Protein AF-A0A6P0Y5I3-F1 (afdb_monomer)

Secondary structure (DSSP, 8-state):
--HHHHHHHHHHHHHTTSS-TT-SPPPP--EE-S-GGGS-HHHHHTSEEEE-SSS-S-B-TTT-PBP-HHHHHHHHHHHHH---EEEE-HHHH--S-HHHHHHHHTTSSEEEE---S--TT-GGGSBTTB-HHHHHHHHHHHHHHT--EEE-THHHHHHHHHHHHHHHHHHHHHHHT--HHHHHHHHHHHHHHTT--EEETTEEEESSTTSTTSSEEEEEEEEEEEEEP--------TTS-HHHHHHHHHHHTTS--HHHHHHHH-TT-EEEEEEEEEE-HHHHHHHHHHHHHHHHHHHHHHHHHHHHHHHTT---

Structure (mmCIF, N/CA/C/O backbone):
data_AF-A0A6P0Y5I3-F1
#
_entry.id   AF-A0A6P0Y5I3-F1
#
loop_
_atom_site.group_PDB
_atom_site.id
_atom_site.type_symbol
_atom_site.label_atom_id
_atom_site.label_alt_id
_atom_site.label_comp_id
_atom_site.label_asym_id
_atom_site.label_entity_id
_atom_site.label_seq_id
_atom_site.pdbx_PDB_ins_code
_atom_site.Cartn_x
_atom_site.Cartn_y
_atom_site.Cartn_z
_atom_site.occupancy
_atom_site.B_iso_or_equiv
_atom_site.auth_seq_id
_atom_site.auth_comp_id
_atom_site.auth_asym_id
_atom_site.auth_atom_id
_atom_site.pdbx_PDB_model_num
ATOM 1 N N . MET A 1 1 ? 13.392 4.530 6.361 1.00 50.00 1 MET A N 1
ATOM 2 C CA . MET A 1 1 ? 13.747 4.421 4.932 1.00 50.00 1 MET A CA 1
ATOM 3 C C . MET A 1 1 ? 14.687 3.235 4.742 1.00 50.00 1 MET A C 1
ATOM 5 O O . MET A 1 1 ? 15.506 3.014 5.629 1.00 50.00 1 MET A O 1
ATOM 9 N N . SER A 1 2 ? 14.555 2.429 3.678 1.00 56.03 2 SER A N 1
ATOM 10 C CA . SER A 1 2 ? 15.538 1.358 3.423 1.00 56.03 2 SER A CA 1
ATOM 11 C C . SER A 1 2 ? 16.907 1.989 3.111 1.00 56.03 2 SER A C 1
ATOM 13 O O . SER A 1 2 ? 16.948 3.077 2.532 1.00 56.03 2 SER A O 1
ATOM 15 N N . LYS A 1 3 ? 18.025 1.339 3.479 1.00 63.50 3 LYS A N 1
ATOM 16 C CA . LYS A 1 3 ? 19.371 1.839 3.125 1.00 63.50 3 LYS A CA 1
ATOM 17 C C . LYS A 1 3 ? 19.498 2.069 1.613 1.00 63.50 3 LYS A C 1
ATOM 19 O O . LYS A 1 3 ? 20.067 3.068 1.204 1.00 63.50 3 LYS A O 1
ATOM 24 N N . SER A 1 4 ? 18.902 1.197 0.803 1.00 58.31 4 SER A N 1
ATOM 25 C CA . SER A 1 4 ? 18.912 1.275 -0.661 1.00 58.31 4 SER A CA 1
ATOM 26 C C . SER A 1 4 ? 18.180 2.513 -1.194 1.00 58.31 4 SER A C 1
ATOM 28 O O . SER A 1 4 ? 18.672 3.174 -2.101 1.00 58.31 4 SER A O 1
ATOM 30 N N . SER A 1 5 ? 17.031 2.872 -0.608 1.00 61.38 5 SER A N 1
ATOM 31 C CA . SER A 1 5 ? 16.273 4.069 -1.006 1.00 61.38 5 SER A CA 1
ATOM 32 C C . SER A 1 5 ? 17.023 5.362 -0.683 1.00 61.38 5 SER A C 1
ATOM 34 O O . SER A 1 5 ? 16.957 6.306 -1.461 1.00 61.38 5 SER A O 1
ATOM 36 N N . GLN A 1 6 ? 17.745 5.404 0.442 1.00 66.50 6 GLN A N 1
ATOM 37 C CA . GLN A 1 6 ? 18.591 6.551 0.774 1.00 66.50 6 GLN A CA 1
ATOM 38 C C . GLN A 1 6 ? 19.772 6.659 -0.198 1.00 66.50 6 GLN A C 1
ATOM 40 O O . GLN A 1 6 ? 20.023 7.736 -0.720 1.00 66.50 6 GLN A O 1
ATOM 45 N N . VAL A 1 7 ? 20.433 5.538 -0.515 1.00 68.00 7 VAL A N 1
ATOM 46 C CA . VAL A 1 7 ? 21.541 5.512 -1.486 1.00 68.00 7 VAL A CA 1
ATOM 47 C C . VAL A 1 7 ? 21.094 5.989 -2.871 1.00 68.00 7 VAL A C 1
ATOM 49 O O . VAL A 1 7 ? 21.830 6.740 -3.498 1.00 68.00 7 VAL A O 1
ATOM 52 N N . LEU A 1 8 ? 19.891 5.621 -3.333 1.00 66.12 8 LEU A N 1
ATOM 53 C CA . LEU A 1 8 ? 19.329 6.142 -4.592 1.00 66.12 8 LEU A CA 1
ATOM 54 C C . LEU A 1 8 ? 19.258 7.665 -4.605 1.00 66.12 8 LEU A C 1
ATOM 56 O O . LEU A 1 8 ? 19.623 8.295 -5.593 1.00 66.12 8 LEU A O 1
ATOM 60 N N . ILE A 1 9 ? 18.774 8.244 -3.510 1.00 66.62 9 ILE A N 1
ATOM 61 C CA . ILE A 1 9 ? 18.609 9.690 -3.389 1.00 66.62 9 ILE A CA 1
ATOM 62 C C . ILE A 1 9 ? 19.964 10.360 -3.282 1.00 66.62 9 ILE A C 1
ATOM 64 O O . ILE A 1 9 ? 20.205 11.319 -4.000 1.00 66.62 9 ILE A O 1
ATOM 68 N N . ASP A 1 10 ? 20.858 9.851 -2.441 1.00 69.75 10 ASP A N 1
ATOM 69 C CA . ASP A 1 10 ? 22.188 10.427 -2.263 1.00 69.75 10 ASP A CA 1
ATOM 70 C C . ASP A 1 10 ? 22.974 10.402 -3.583 1.00 69.75 10 ASP A C 1
ATOM 72 O O . ASP A 1 10 ? 23.579 11.406 -3.959 1.00 69.75 10 ASP A O 1
ATOM 76 N N . ALA A 1 11 ? 22.909 9.290 -4.322 1.00 68.25 11 ALA A N 1
ATOM 77 C CA . ALA A 1 11 ? 23.542 9.152 -5.630 1.00 68.25 11 ALA A CA 1
ATOM 78 C C . ALA A 1 11 ? 22.916 10.094 -6.669 1.00 68.25 11 ALA A C 1
ATOM 80 O O . ALA A 1 11 ? 23.640 10.820 -7.348 1.00 68.25 11 ALA A O 1
ATOM 81 N N . PHE A 1 12 ? 21.580 10.166 -6.737 1.00 68.00 12 PHE A N 1
ATOM 82 C CA . PHE A 1 12 ? 20.896 11.144 -7.583 1.00 68.00 12 PHE A CA 1
ATOM 83 C C . PHE A 1 12 ? 21.315 12.578 -7.232 1.00 68.00 12 PHE A C 1
ATOM 85 O O . PHE A 1 12 ? 21.674 13.349 -8.114 1.00 68.00 12 PHE A O 1
ATOM 92 N N . LEU A 1 13 ? 21.315 12.949 -5.950 1.00 66.75 13 LEU A N 1
ATOM 93 C CA . LEU A 1 13 ? 21.655 14.297 -5.498 1.00 66.75 13 LEU A CA 1
ATOM 94 C C . LEU A 1 13 ? 23.117 14.663 -5.777 1.00 66.75 13 LEU A C 1
ATOM 96 O O . LEU A 1 13 ? 23.379 15.841 -6.030 1.00 66.75 13 LEU A O 1
ATOM 100 N N . ALA A 1 14 ? 24.038 13.696 -5.729 1.00 70.25 14 ALA A N 1
ATOM 101 C CA . ALA A 1 14 ? 25.451 13.890 -6.048 1.00 70.25 14 ALA A CA 1
ATOM 102 C C . ALA A 1 14 ? 25.675 14.134 -7.548 1.00 70.25 14 ALA A C 1
ATOM 104 O O . ALA A 1 14 ? 26.437 15.026 -7.921 1.00 70.25 14 ALA A O 1
ATOM 105 N N . GLU A 1 15 ? 24.973 13.385 -8.398 1.00 67.88 15 GLU A N 1
ATOM 106 C CA . GLU A 1 15 ? 25.166 13.407 -9.851 1.00 67.88 15 GLU A CA 1
ATOM 107 C C . GLU A 1 15 ? 24.201 14.358 -10.579 1.00 67.88 15 GLU A C 1
ATOM 109 O O . GLU A 1 15 ? 24.375 14.614 -11.763 1.00 67.88 15 GLU A O 1
ATOM 114 N N . ARG A 1 16 ? 23.202 14.953 -9.907 1.00 63.69 16 ARG A N 1
ATOM 115 C CA . ARG A 1 16 ? 22.104 15.702 -10.564 1.00 63.69 16 ARG A CA 1
ATOM 116 C C . ARG A 1 16 ? 22.517 16.855 -11.483 1.00 63.69 16 ARG A C 1
ATOM 118 O O . ARG A 1 16 ? 21.742 17.240 -12.351 1.00 63.69 16 ARG A O 1
ATOM 125 N N . ASN A 1 17 ? 23.691 17.445 -11.260 1.00 66.56 17 ASN A N 1
ATOM 126 C CA . ASN A 1 17 ? 24.200 18.560 -12.064 1.00 66.56 17 ASN A CA 1
ATOM 127 C C . ASN A 1 17 ? 25.114 18.096 -13.206 1.00 66.56 17 ASN A C 1
ATOM 129 O O . ASN A 1 17 ? 25.641 18.935 -13.941 1.00 66.56 17 ASN A O 1
ATOM 133 N N . THR A 1 18 ? 25.356 16.791 -13.343 1.00 68.69 18 THR A N 1
ATOM 134 C CA . THR A 1 18 ? 26.150 16.276 -14.451 1.00 68.69 18 THR A CA 1
ATOM 135 C C . THR A 1 18 ? 25.328 16.270 -15.741 1.00 68.69 18 THR A C 1
AT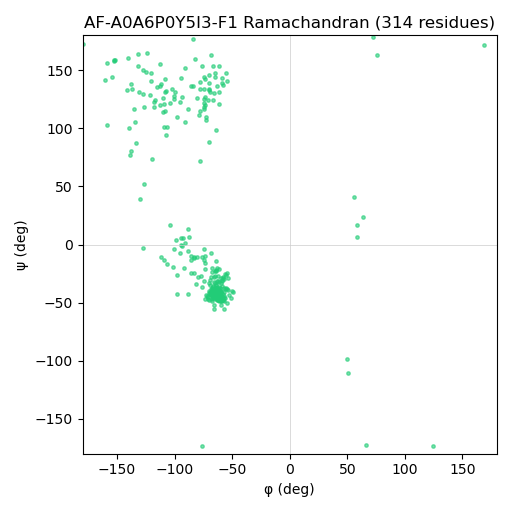OM 137 O O . THR A 1 18 ? 24.099 16.196 -15.707 1.00 68.69 18 THR A O 1
ATOM 140 N N . PRO A 1 19 ? 25.979 16.362 -16.916 1.00 68.31 19 PRO A N 1
ATOM 141 C CA . PRO A 1 19 ? 25.285 16.293 -18.203 1.00 68.31 19 PRO A CA 1
ATOM 142 C C . PRO A 1 19 ? 24.556 14.962 -18.433 1.00 68.31 19 PRO A C 1
ATOM 144 O O . PRO A 1 19 ? 23.650 14.902 -19.261 1.00 68.31 19 PRO A O 1
ATOM 147 N N . ASN A 1 20 ? 24.966 13.909 -17.720 1.00 68.31 20 ASN A N 1
ATOM 148 C CA . ASN A 1 20 ? 24.352 12.592 -17.744 1.00 68.31 20 ASN A CA 1
ATOM 149 C C . ASN A 1 20 ? 24.269 12.024 -16.310 1.00 68.31 20 ASN A C 1
ATOM 151 O O . ASN A 1 20 ? 25.110 11.209 -15.930 1.00 68.31 20 ASN A O 1
ATOM 155 N N . PRO A 1 21 ? 23.264 12.430 -15.511 1.00 63.00 21 PRO A N 1
ATOM 156 C CA . PRO A 1 21 ? 23.127 12.018 -14.108 1.00 63.00 21 PRO A CA 1
ATOM 157 C C . PRO A 1 21 ? 22.797 10.529 -13.938 1.00 63.00 21 PRO A C 1
ATOM 159 O O . PRO A 1 21 ? 22.772 10.023 -12.821 1.00 63.00 21 PRO A O 1
ATOM 162 N N . LEU A 1 22 ? 22.522 9.833 -15.043 1.00 70.06 22 LEU A N 1
ATOM 163 C CA . LEU A 1 22 ? 22.262 8.399 -15.088 1.00 70.06 22 LEU A CA 1
ATOM 164 C C . LEU A 1 22 ? 23.508 7.612 -15.547 1.00 70.06 22 LEU A C 1
ATOM 166 O O . LEU A 1 22 ? 23.519 6.393 -15.506 1.00 70.06 22 LEU A O 1
ATOM 170 N N . GLY A 1 23 ? 24.602 8.283 -15.913 1.00 68.50 23 GLY A N 1
ATOM 171 C CA . GLY A 1 23 ? 25.848 7.623 -16.295 1.00 68.50 23 GLY A CA 1
ATOM 172 C C . GLY A 1 23 ? 25.810 6.928 -17.663 1.00 68.50 23 GLY A C 1
ATOM 173 O O . GLY A 1 23 ? 24.816 6.941 -18.387 1.00 68.50 23 GLY A O 1
ATOM 174 N N . ASP A 1 24 ? 26.951 6.350 -18.046 1.00 73.50 24 ASP A N 1
ATOM 175 C CA . ASP A 1 24 ? 27.202 5.838 -19.405 1.00 73.50 24 ASP A CA 1
ATOM 176 C C . ASP A 1 24 ? 27.121 4.298 -19.499 1.00 73.50 24 ASP A C 1
ATOM 178 O O . ASP A 1 24 ? 27.633 3.687 -20.445 1.00 73.50 24 ASP A O 1
ATOM 182 N N . ARG A 1 25 ? 26.526 3.630 -18.499 1.00 74.44 25 ARG A N 1
ATOM 183 C CA . ARG A 1 25 ? 26.426 2.162 -18.480 1.00 74.44 25 ARG A CA 1
ATOM 184 C C . ARG A 1 25 ? 25.453 1.697 -19.560 1.00 74.44 25 ARG A C 1
ATOM 186 O O . ARG A 1 25 ? 24.375 2.257 -19.727 1.00 74.44 25 ARG A O 1
ATOM 193 N N . SER A 1 26 ? 25.797 0.614 -20.261 1.00 79.69 26 SER A N 1
ATOM 194 C CA . SER A 1 26 ? 24.830 -0.049 -21.146 1.00 79.69 26 SER A CA 1
ATOM 195 C C . SER A 1 26 ? 23.643 -0.541 -20.312 1.00 79.69 26 SER A C 1
ATOM 197 O O . SER A 1 26 ? 23.872 -1.315 -19.382 1.00 79.69 26 SER A O 1
ATOM 199 N N . PRO A 1 27 ? 22.411 -0.098 -20.609 1.00 77.69 27 PRO A N 1
ATOM 200 C CA . PRO A 1 27 ? 21.293 -0.315 -19.710 1.00 77.69 27 PRO A CA 1
ATOM 201 C C . PRO A 1 27 ? 20.815 -1.763 -19.728 1.00 77.69 27 PRO A C 1
ATOM 203 O O . PRO A 1 27 ? 20.733 -2.395 -20.786 1.00 77.69 27 PRO A O 1
ATOM 206 N N . THR A 1 28 ? 20.428 -2.259 -18.557 1.00 81.81 28 THR A N 1
ATOM 207 C CA . THR A 1 28 ? 19.618 -3.476 -18.436 1.00 81.81 28 THR A CA 1
ATOM 208 C C . THR A 1 28 ? 18.148 -3.116 -18.212 1.00 81.81 28 THR A C 1
ATOM 210 O O . THR A 1 28 ? 17.814 -2.303 -17.359 1.00 81.81 28 THR A O 1
ATOM 213 N N . TRP A 1 29 ? 17.248 -3.730 -18.983 1.00 86.38 29 TRP A N 1
ATOM 214 C CA . TRP A 1 29 ? 15.806 -3.423 -18.969 1.00 86.38 29 TRP A CA 1
ATOM 215 C C . TRP A 1 29 ? 15.010 -4.227 -17.928 1.00 86.38 29 TRP A C 1
ATOM 217 O O . TRP A 1 29 ? 13.786 -4.275 -17.968 1.00 86.38 29 TRP A O 1
ATOM 227 N N . GLY A 1 30 ? 15.709 -4.873 -16.993 1.00 90.69 30 GLY A N 1
ATOM 228 C CA . GLY A 1 30 ? 15.116 -5.796 -16.031 1.00 90.69 30 GLY A CA 1
ATOM 229 C C . GLY A 1 30 ? 14.759 -7.161 -16.631 1.00 90.69 30 GLY A C 1
ATOM 230 O O . GLY A 1 30 ? 14.704 -7.361 -17.846 1.00 90.69 30 GLY A O 1
ATOM 231 N N . ARG A 1 31 ? 14.558 -8.144 -15.751 1.00 95.62 31 ARG A N 1
ATOM 232 C CA . ARG A 1 31 ? 14.189 -9.518 -16.108 1.00 95.62 31 ARG A CA 1
ATOM 233 C C . ARG A 1 31 ? 12.773 -9.805 -15.635 1.00 95.62 31 ARG A C 1
ATOM 235 O O . ARG A 1 31 ? 12.507 -9.767 -14.437 1.00 95.62 31 ARG A O 1
ATOM 242 N N . HIS A 1 32 ? 11.889 -10.141 -16.568 1.00 95.69 32 HIS A N 1
ATOM 243 C CA . HIS A 1 32 ? 10.536 -10.572 -16.237 1.00 95.69 32 HIS A CA 1
ATOM 244 C C . HIS A 1 32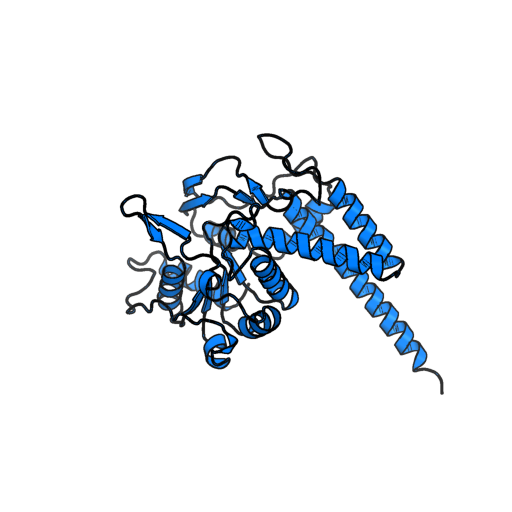 ? 10.554 -11.957 -15.581 1.00 95.69 32 HIS A C 1
ATOM 246 O O . HIS A 1 32 ? 11.228 -12.871 -16.067 1.00 95.69 32 HIS A O 1
ATOM 252 N N . VAL A 1 33 ? 9.817 -12.101 -14.481 1.00 96.31 33 VAL A N 1
ATOM 253 C CA . VAL A 1 33 ? 9.634 -13.352 -13.740 1.00 96.31 33 VAL A CA 1
ATOM 254 C C . VAL A 1 33 ? 8.171 -13.509 -13.353 1.00 96.31 33 VAL A C 1
ATOM 256 O O . VAL A 1 33 ? 7.561 -12.569 -12.855 1.00 96.31 33 VAL A O 1
ATOM 259 N N . ASP A 1 34 ? 7.609 -14.697 -13.567 1.00 93.75 34 ASP A N 1
ATOM 260 C CA . ASP A 1 34 ? 6.177 -14.926 -13.334 1.00 93.75 34 ASP A CA 1
ATOM 261 C C . ASP A 1 34 ? 5.812 -14.818 -11.844 1.00 93.75 34 ASP A C 1
ATOM 263 O O . ASP A 1 34 ? 4.779 -14.257 -11.495 1.00 93.75 34 ASP A O 1
ATOM 267 N N . ASP A 1 35 ? 6.672 -15.333 -10.958 1.00 92.69 35 ASP A N 1
ATOM 268 C CA . ASP A 1 35 ? 6.493 -15.320 -9.503 1.00 92.69 35 ASP A CA 1
ATOM 269 C C . ASP A 1 35 ? 7.875 -15.393 -8.821 1.00 92.69 35 ASP A C 1
ATOM 271 O O . ASP A 1 35 ? 8.783 -16.085 -9.294 1.00 92.69 35 ASP A O 1
ATOM 275 N N . LEU A 1 36 ? 8.053 -14.701 -7.690 1.00 94.44 36 LEU A N 1
ATOM 276 C CA . LEU A 1 36 ? 9.318 -14.711 -6.939 1.00 94.44 36 LEU A CA 1
ATOM 277 C C . LEU A 1 36 ? 9.679 -16.093 -6.384 1.00 94.44 36 LEU A C 1
ATOM 279 O O . LEU A 1 36 ? 10.845 -16.364 -6.120 1.0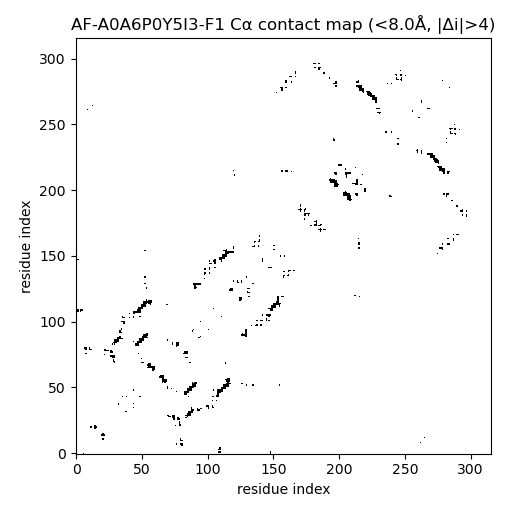0 94.44 36 LEU A O 1
ATOM 283 N N . SER A 1 37 ? 8.708 -16.989 -6.214 1.00 93.38 37 SER A N 1
ATOM 284 C CA . SER A 1 37 ? 8.956 -18.369 -5.784 1.00 93.38 37 SER A CA 1
ATOM 285 C C . SER A 1 37 ? 9.773 -19.195 -6.784 1.00 93.38 37 SER A C 1
ATOM 287 O O . SER A 1 37 ? 10.285 -20.250 -6.404 1.00 93.38 37 SER A O 1
ATOM 289 N N . LEU A 1 38 ? 9.915 -18.716 -8.024 1.00 93.38 38 LEU A N 1
ATOM 290 C CA . LEU A 1 38 ? 10.728 -19.317 -9.084 1.00 93.38 38 LEU A CA 1
ATOM 291 C C . LEU A 1 38 ? 12.146 -18.731 -9.160 1.00 93.38 38 LEU A C 1
ATOM 293 O O . LEU A 1 38 ? 12.935 -19.142 -10.011 1.00 93.38 38 LEU A O 1
ATOM 297 N N . VAL A 1 39 ? 12.465 -17.757 -8.307 1.00 96.19 39 VAL A N 1
ATOM 298 C CA . VAL A 1 39 ? 13.743 -17.043 -8.303 1.00 96.19 39 VAL A CA 1
ATOM 299 C C . VAL A 1 39 ? 14.559 -17.459 -7.084 1.00 96.19 39 VAL A C 1
ATOM 301 O O . VAL A 1 39 ? 14.016 -17.670 -5.997 1.00 96.19 39 VAL A O 1
ATOM 304 N N . ASP A 1 40 ? 15.874 -17.582 -7.259 1.00 96.00 40 ASP A N 1
ATOM 305 C CA . ASP A 1 40 ? 16.773 -17.864 -6.145 1.00 96.00 40 ASP A CA 1
ATOM 306 C C . ASP A 1 40 ? 16.703 -16.732 -5.097 1.00 96.00 40 ASP A C 1
ATOM 308 O O . ASP A 1 40 ? 16.816 -15.558 -5.458 1.00 96.00 40 ASP A O 1
ATOM 312 N N . PRO A 1 41 ? 16.541 -17.030 -3.793 1.00 94.31 41 PRO A N 1
ATOM 313 C CA . PRO A 1 41 ? 16.472 -15.994 -2.763 1.00 94.31 41 PRO A CA 1
ATOM 314 C C . PRO A 1 41 ? 17.701 -15.077 -2.697 1.00 94.31 41 PRO A C 1
ATOM 316 O O . PRO A 1 41 ? 17.561 -13.917 -2.310 1.00 94.31 41 PRO A O 1
ATOM 319 N N . GLY A 1 42 ? 18.888 -15.570 -3.068 1.00 95.31 42 GLY A N 1
ATOM 320 C CA . GLY A 1 42 ? 20.101 -14.763 -3.173 1.00 95.31 42 GLY A CA 1
ATOM 321 C C . GLY A 1 42 ? 20.023 -13.759 -4.322 1.00 95.31 42 GLY A C 1
ATOM 322 O O . GLY A 1 42 ? 20.409 -12.606 -4.150 1.00 95.31 42 GLY A O 1
ATOM 323 N N . GLU A 1 43 ? 19.440 -14.151 -5.456 1.00 95.81 43 GLU A N 1
ATOM 324 C CA . GLU A 1 43 ? 19.158 -13.228 -6.561 1.00 95.81 43 GLU A CA 1
ATOM 325 C C . GLU A 1 43 ? 18.133 -12.157 -6.154 1.00 95.81 43 GLU A C 1
ATOM 327 O O . GLU A 1 43 ? 18.343 -10.974 -6.425 1.00 95.81 43 GLU A O 1
ATOM 332 N N . ILE A 1 44 ? 17.060 -12.535 -5.444 1.00 95.94 44 ILE A N 1
ATOM 333 C CA . ILE A 1 44 ? 16.068 -11.573 -4.927 1.00 95.94 44 ILE A CA 1
ATOM 334 C C . ILE A 1 44 ? 16.746 -10.560 -3.997 1.00 95.94 44 ILE A C 1
ATOM 336 O O . ILE A 1 44 ? 16.512 -9.359 -4.122 1.00 95.94 44 ILE A O 1
ATOM 340 N N . ALA A 1 45 ? 17.611 -11.026 -3.091 1.00 94.12 45 ALA A N 1
ATOM 341 C CA . ALA A 1 45 ? 18.289 -10.180 -2.111 1.00 94.12 45 ALA A CA 1
ATOM 342 C C . ALA A 1 45 ? 19.254 -9.149 -2.723 1.00 94.12 45 ALA A C 1
ATOM 344 O O . ALA A 1 45 ? 19.532 -8.111 -2.110 1.00 94.12 45 ALA A O 1
ATOM 345 N N . GLU A 1 46 ? 19.739 -9.410 -3.937 1.00 93.56 46 GLU A N 1
ATOM 346 C CA . GLU A 1 46 ? 20.601 -8.502 -4.695 1.00 93.56 46 GLU A CA 1
ATOM 347 C C . GLU A 1 46 ? 19.851 -7.674 -5.746 1.00 93.56 46 GLU A C 1
ATOM 349 O O . GLU A 1 46 ? 20.470 -6.872 -6.441 1.00 93.56 46 GLU A O 1
ATOM 354 N N . SER A 1 47 ? 18.524 -7.797 -5.820 1.00 94.75 47 SER A N 1
ATOM 355 C CA . SER A 1 47 ? 17.704 -7.122 -6.826 1.00 94.75 47 SER A CA 1
ATOM 356 C C . SER A 1 47 ? 16.778 -6.058 -6.240 1.00 94.75 47 SER A C 1
ATOM 358 O O . SER A 1 47 ? 16.352 -6.113 -5.079 1.00 94.75 47 SER A O 1
ATOM 360 N N . VAL A 1 48 ? 16.414 -5.097 -7.088 1.00 94.75 48 VAL A N 1
ATOM 361 C CA . VAL A 1 48 ? 15.161 -4.347 -6.943 1.00 94.75 48 VAL A CA 1
ATOM 362 C C . VAL A 1 48 ? 14.047 -5.169 -7.581 1.00 94.75 48 VAL A C 1
ATOM 364 O O . VAL A 1 48 ? 14.228 -5.730 -8.659 1.00 94.75 48 VAL A O 1
ATOM 367 N N . VAL A 1 49 ? 12.895 -5.264 -6.924 1.00 97.00 49 VAL A N 1
ATOM 368 C CA . VAL A 1 49 ? 11.726 -5.953 -7.481 1.00 97.00 49 VAL A CA 1
ATOM 369 C C . VAL A 1 49 ? 10.660 -4.925 -7.817 1.00 97.00 49 VAL A C 1
ATOM 371 O O . VAL A 1 49 ? 10.250 -4.144 -6.959 1.00 97.00 49 VAL A O 1
ATOM 374 N N . VAL A 1 50 ? 10.195 -4.954 -9.058 1.00 97.25 50 VAL A N 1
ATOM 375 C CA . VAL A 1 50 ? 9.090 -4.142 -9.557 1.00 97.25 50 VAL A CA 1
ATOM 376 C C . VAL A 1 50 ? 7.892 -5.048 -9.782 1.00 97.25 50 VAL A C 1
ATOM 378 O O . VAL A 1 50 ? 8.024 -6.109 -10.385 1.00 97.25 50 VAL A O 1
ATOM 381 N N . ILE A 1 51 ? 6.725 -4.655 -9.286 1.00 97.50 51 ILE A N 1
ATOM 382 C CA . ILE A 1 51 ? 5.485 -5.417 -9.428 1.00 97.50 51 ILE A CA 1
ATOM 383 C C . ILE A 1 51 ? 4.502 -4.567 -10.217 1.00 97.50 51 ILE A C 1
ATOM 385 O O . ILE A 1 51 ? 4.159 -3.454 -9.808 1.00 97.50 51 ILE A O 1
ATOM 389 N N . GLU A 1 52 ? 4.039 -5.116 -11.333 1.00 96.50 52 GLU A N 1
ATOM 390 C CA . GLU A 1 52 ? 3.127 -4.447 -12.251 1.00 96.50 52 GLU A CA 1
ATOM 391 C C . GLU A 1 52 ? 1.688 -4.910 -11.976 1.00 96.50 52 GLU A C 1
ATOM 393 O O . GLU A 1 52 ? 1.330 -6.055 -12.283 1.00 96.50 52 GLU A O 1
ATOM 398 N N . PRO A 1 53 ? 0.820 -4.047 -11.424 1.00 95.00 53 PRO A N 1
ATOM 399 C CA . PRO A 1 53 ? -0.589 -4.387 -11.250 1.00 95.00 53 PRO A CA 1
ATOM 400 C C . PRO A 1 53 ? -1.381 -4.304 -12.565 1.00 95.00 53 PRO A C 1
ATOM 402 O O . PRO A 1 53 ? -2.532 -4.737 -12.607 1.00 95.00 53 PRO A O 1
ATOM 405 N N . TRP A 1 54 ? -0.794 -3.741 -13.630 1.00 94.75 54 TRP A N 1
ATOM 406 C CA . TRP A 1 54 ? -1.392 -3.606 -14.959 1.00 94.75 54 TRP A CA 1
ATOM 407 C C . TRP A 1 54 ? -0.319 -3.564 -16.059 1.00 94.75 54 TRP A C 1
ATOM 409 O O . TRP A 1 54 ? 0.818 -3.201 -15.785 1.00 94.75 54 TRP A O 1
ATOM 419 N N . GLU A 1 55 ? -0.693 -3.875 -17.304 1.00 91.88 55 GLU A N 1
ATOM 420 C CA . GLU A 1 55 ? 0.224 -3.983 -18.458 1.00 91.88 55 GLU A CA 1
ATOM 421 C C . GLU A 1 55 ? 0.938 -2.683 -18.861 1.00 91.88 55 GLU A C 1
ATOM 423 O O . GLU A 1 55 ? 1.977 -2.716 -19.513 1.00 91.88 55 GLU A O 1
ATOM 428 N N . HIS A 1 56 ? 0.382 -1.525 -18.506 1.00 88.38 56 HIS A N 1
ATOM 429 C CA . HIS A 1 56 ? 0.982 -0.222 -18.773 1.00 88.38 56 HIS A CA 1
ATOM 430 C C . HIS A 1 56 ? 0.420 0.847 -17.829 1.00 88.38 56 HIS A C 1
ATOM 432 O O . HIS A 1 56 ? -0.718 0.765 -17.362 1.00 88.38 56 HIS A O 1
ATOM 438 N N . VAL A 1 57 ? 1.170 1.926 -17.605 1.00 83.38 57 VAL A N 1
ATOM 439 C CA . VAL A 1 57 ? 0.709 3.055 -16.766 1.00 83.38 57 VAL A CA 1
ATOM 440 C C . VAL A 1 57 ? -0.067 4.120 -17.545 1.00 83.38 57 VAL A C 1
ATOM 442 O O . VAL A 1 57 ? -0.610 5.057 -16.971 1.00 83.38 57 VAL A O 1
ATOM 445 N N . GLY A 1 58 ? -0.135 3.978 -18.865 1.00 78.81 58 GLY A N 1
ATOM 446 C CA . GLY A 1 58 ? -0.854 4.875 -19.761 1.00 78.81 58 GLY A CA 1
ATOM 447 C C . GLY A 1 58 ? -0.492 4.585 -21.209 1.00 78.81 58 GLY A C 1
ATOM 448 O O . GLY A 1 58 ? 0.421 3.811 -21.476 1.00 78.81 58 GLY A O 1
ATOM 449 N N . GLU A 1 59 ? -1.195 5.209 -22.143 1.00 81.12 59 GLU A N 1
ATOM 450 C CA . GLU A 1 59 ? -0.914 5.084 -23.572 1.00 81.12 59 GLU A CA 1
ATOM 451 C C . GLU A 1 59 ? -0.385 6.408 -24.109 1.00 81.12 59 GLU A C 1
ATOM 453 O O . GLU A 1 59 ? -0.914 7.484 -23.811 1.00 81.12 59 GLU A O 1
ATOM 458 N N . ARG A 1 60 ? 0.634 6.341 -24.962 1.00 76.00 60 ARG A N 1
ATOM 459 C CA . ARG A 1 60 ? 1.111 7.530 -25.664 1.00 76.00 60 ARG A CA 1
ATOM 460 C C . ARG A 1 60 ? 0.033 8.033 -26.637 1.00 76.00 60 ARG A C 1
ATOM 462 O O . ARG A 1 60 ? -0.453 7.260 -27.463 1.00 76.00 60 ARG A O 1
ATOM 469 N N . PRO A 1 61 ? -0.316 9.337 -26.636 1.00 75.25 61 PRO A N 1
ATOM 470 C CA . PRO A 1 61 ? -1.387 9.854 -27.492 1.00 75.25 61 PRO A CA 1
ATOM 471 C C . PRO A 1 61 ? -1.174 9.629 -28.995 1.00 75.25 61 PRO A C 1
ATOM 473 O O . PRO A 1 61 ? -2.150 9.479 -29.727 1.00 75.25 61 PRO A O 1
ATOM 476 N N . LYS A 1 62 ? 0.089 9.612 -29.442 1.00 81.81 62 LYS A N 1
ATOM 477 C CA . LYS A 1 62 ? 0.476 9.556 -30.859 1.00 81.81 62 LYS A CA 1
ATOM 478 C C . LYS A 1 62 ? 0.244 8.185 -31.499 1.00 81.81 62 LYS A C 1
ATOM 480 O O . LYS A 1 62 ? -0.201 8.126 -32.638 1.00 81.81 62 LYS A O 1
ATOM 485 N N . ASP A 1 63 ? 0.601 7.115 -30.800 1.00 88.06 63 ASP A N 1
ATOM 486 C CA . ASP A 1 63 ? 0.679 5.750 -31.337 1.00 88.06 63 ASP A CA 1
ATOM 487 C C . ASP A 1 63 ? -0.112 4.728 -30.507 1.00 88.06 63 ASP A C 1
ATOM 489 O O . ASP A 1 63 ? -0.186 3.569 -30.902 1.00 88.06 63 ASP A O 1
ATOM 493 N N . LYS A 1 64 ? -0.725 5.151 -29.391 1.00 84.06 64 LYS A N 1
ATOM 494 C CA . LYS A 1 64 ? -1.500 4.300 -28.469 1.00 84.06 64 LYS A CA 1
ATOM 495 C C . LYS A 1 64 ? -0.703 3.145 -27.868 1.00 84.06 64 LYS A C 1
ATOM 497 O O . LYS A 1 64 ? -1.272 2.210 -27.320 1.00 84.06 64 LYS A O 1
ATOM 502 N N . VAL A 1 65 ? 0.622 3.220 -27.938 1.00 84.38 65 VAL A N 1
ATOM 503 C CA . VAL A 1 65 ? 1.496 2.220 -27.334 1.00 84.38 65 VAL A CA 1
ATOM 504 C C . VAL A 1 65 ? 1.564 2.474 -25.830 1.00 84.38 65 VAL A C 1
ATOM 506 O O . VAL A 1 65 ? 1.741 3.620 -25.393 1.00 84.38 65 VAL A O 1
ATOM 509 N N . GLY A 1 66 ? 1.427 1.398 -25.056 1.00 81.94 66 GLY A N 1
ATOM 510 C CA . GLY A 1 66 ? 1.544 1.414 -23.604 1.00 81.94 66 GLY A CA 1
ATOM 511 C C . GLY A 1 66 ? 2.910 1.922 -23.139 1.00 81.94 66 GLY A C 1
ATOM 512 O O . GLY A 1 66 ? 3.948 1.616 -23.726 1.00 81.94 66 GLY A O 1
ATOM 513 N N . VAL A 1 67 ? 2.908 2.734 -22.088 1.00 81.25 67 VAL A N 1
ATOM 514 C CA . VAL A 1 67 ? 4.108 3.153 -21.365 1.00 81.25 67 VAL A CA 1
ATOM 515 C C . VAL A 1 67 ? 4.380 2.124 -20.274 1.00 81.25 67 VAL A C 1
ATOM 517 O O . VAL A 1 67 ? 3.567 1.965 -19.361 1.00 81.25 67 VAL A O 1
ATOM 520 N N . ILE A 1 68 ? 5.522 1.448 -20.377 1.00 84.38 68 ILE A N 1
ATOM 521 C CA . ILE A 1 68 ? 5.986 0.454 -19.410 1.00 84.38 68 ILE A CA 1
ATOM 522 C C . ILE A 1 68 ? 6.848 1.191 -18.381 1.00 84.38 68 ILE A C 1
ATOM 524 O O . ILE A 1 68 ? 7.941 1.662 -18.695 1.00 84.38 68 ILE A O 1
ATOM 528 N N . ALA A 1 69 ? 6.318 1.399 -17.175 1.00 85.62 69 ALA A N 1
ATOM 529 C CA . ALA A 1 69 ? 7.035 2.139 -16.137 1.00 85.62 69 ALA A CA 1
ATOM 530 C C . ALA A 1 69 ? 8.170 1.310 -15.516 1.00 85.62 69 ALA A C 1
ATOM 532 O O . ALA A 1 69 ? 9.221 1.875 -15.206 1.00 85.62 69 ALA A O 1
ATOM 533 N N . SER A 1 70 ? 8.003 -0.010 -15.453 1.00 89.50 70 SER A N 1
ATOM 534 C CA . SER A 1 70 ? 8.974 -0.944 -14.880 1.00 89.50 70 SER A CA 1
ATOM 535 C C . SER A 1 70 ? 10.325 -0.915 -15.584 1.00 89.50 70 SER A C 1
ATOM 537 O O . SER A 1 70 ? 11.364 -0.934 -14.926 1.00 89.50 70 SER A O 1
ATOM 539 N N . GLU A 1 71 ? 10.327 -0.753 -16.906 1.00 87.12 71 GLU A N 1
ATOM 540 C CA . GLU A 1 71 ? 11.532 -0.557 -17.714 1.00 87.12 71 GLU A CA 1
ATOM 541 C C . GLU A 1 71 ? 12.278 0.732 -17.338 1.00 87.12 71 GLU A C 1
ATOM 543 O O . GLU A 1 71 ? 13.508 0.739 -17.274 1.00 87.12 71 GLU A O 1
ATOM 548 N N . ASN A 1 72 ? 11.557 1.814 -17.018 1.00 86.12 72 ASN A N 1
ATOM 549 C CA . ASN A 1 72 ? 12.178 3.060 -16.559 1.00 86.12 72 ASN A CA 1
ATOM 550 C C . ASN A 1 72 ? 12.772 2.904 -15.157 1.00 86.12 72 ASN A C 1
ATOM 552 O O . ASN A 1 72 ? 13.856 3.421 -14.892 1.00 86.12 72 ASN A O 1
ATOM 556 N N . VAL A 1 73 ? 12.083 2.188 -14.261 1.00 89.19 73 VAL A N 1
ATOM 557 C CA . VAL A 1 73 ? 12.619 1.872 -12.930 1.00 89.19 73 VAL A CA 1
ATOM 558 C C . VAL A 1 73 ? 13.886 1.032 -13.069 1.00 89.19 73 VAL A C 1
ATOM 560 O O . VAL A 1 73 ? 14.898 1.380 -12.466 1.00 89.19 73 VAL A O 1
ATOM 563 N N . ALA A 1 74 ? 13.858 -0.015 -13.898 1.00 90.88 74 ALA A N 1
ATOM 564 C CA . ALA A 1 74 ? 15.011 -0.872 -14.152 1.00 90.88 74 ALA A CA 1
ATOM 565 C C . ALA A 1 74 ? 16.201 -0.080 -14.702 1.00 90.88 74 ALA A C 1
ATOM 567 O O . ALA A 1 74 ? 17.312 -0.204 -14.188 1.00 90.88 74 ALA A O 1
ATOM 568 N N . TYR A 1 75 ? 15.943 0.795 -15.678 1.00 87.56 75 TYR A N 1
ATOM 569 C CA . TYR A 1 75 ? 16.943 1.697 -16.231 1.00 87.56 75 TYR A CA 1
ATOM 570 C C . TYR A 1 75 ? 17.569 2.577 -15.143 1.00 87.56 75 TYR A C 1
ATOM 572 O O . TYR A 1 75 ? 18.781 2.539 -14.957 1.00 87.56 75 TYR A O 1
ATOM 580 N N . ILE A 1 76 ? 16.761 3.321 -14.379 1.00 84.75 76 ILE A N 1
ATOM 581 C CA . ILE A 1 76 ? 17.249 4.239 -13.336 1.00 84.75 76 ILE A CA 1
ATOM 582 C C . ILE A 1 76 ? 18.038 3.485 -12.258 1.00 84.75 76 ILE A C 1
ATOM 584 O O . ILE A 1 76 ? 19.098 3.940 -11.833 1.00 84.75 76 ILE A O 1
ATOM 588 N N . VAL A 1 77 ? 17.543 2.328 -11.818 1.00 86.56 77 VAL A N 1
ATOM 589 C CA . VAL A 1 77 ? 18.189 1.506 -10.789 1.00 86.56 77 VAL A CA 1
ATOM 590 C C . VAL A 1 77 ? 19.542 0.971 -11.262 1.00 86.56 77 VAL A C 1
ATOM 592 O O . VAL A 1 77 ? 20.512 1.054 -10.510 1.00 86.56 77 VAL A O 1
ATOM 595 N N . ASP A 1 78 ? 19.645 0.453 -12.485 1.00 86.88 78 ASP A N 1
ATOM 596 C CA . ASP A 1 78 ? 20.922 -0.023 -13.035 1.00 86.88 78 ASP A CA 1
ATOM 597 C C . ASP A 1 78 ? 21.911 1.130 -13.239 1.00 86.88 78 ASP A C 1
ATOM 599 O O . ASP A 1 78 ? 23.087 1.026 -12.894 1.00 86.88 78 ASP A O 1
ATOM 603 N N . GLN A 1 79 ? 21.427 2.258 -13.745 1.00 82.19 79 GLN A N 1
ATOM 604 C CA . GLN A 1 79 ? 22.239 3.441 -13.989 1.00 82.19 79 GLN A CA 1
ATOM 605 C C . GLN A 1 79 ? 22.809 4.049 -12.696 1.00 82.19 79 GLN A C 1
ATOM 607 O O . GLN A 1 79 ? 24.001 4.341 -12.623 1.00 82.19 79 GLN A O 1
ATOM 612 N N . ILE A 1 80 ? 21.985 4.176 -11.651 1.00 78.50 80 ILE A N 1
ATOM 613 C CA . ILE A 1 80 ? 22.375 4.835 -10.395 1.00 78.50 80 ILE A CA 1
ATOM 614 C C . ILE A 1 80 ? 23.026 3.859 -9.406 1.00 78.50 80 ILE A C 1
ATOM 616 O O . ILE A 1 80 ? 24.010 4.203 -8.752 1.00 78.50 80 ILE A O 1
ATOM 620 N N . LEU A 1 81 ? 22.485 2.647 -9.258 1.00 80.06 81 LEU A N 1
ATOM 621 C CA . LEU A 1 81 ? 22.945 1.681 -8.251 1.00 80.06 81 LEU A CA 1
ATOM 622 C C . LEU A 1 81 ? 23.739 0.515 -8.833 1.00 80.06 81 LEU A C 1
ATOM 624 O O . LEU A 1 81 ? 24.373 -0.222 -8.077 1.00 80.06 81 LEU A O 1
ATOM 628 N N . GLY A 1 82 ? 23.665 0.286 -10.144 1.00 85.12 82 GLY A N 1
ATOM 629 C CA . GLY A 1 82 ? 24.223 -0.911 -10.763 1.00 85.12 82 GLY A CA 1
ATOM 630 C C . GLY A 1 82 ? 23.564 -2.209 -10.304 1.00 85.12 82 GLY A C 1
ATOM 631 O O . GLY A 1 82 ? 24.220 -3.250 -10.362 1.00 85.12 82 GLY A O 1
ATOM 632 N N . LEU A 1 83 ? 22.320 -2.150 -9.816 1.00 88.62 83 LEU A N 1
ATOM 633 C CA . LEU A 1 83 ? 21.587 -3.315 -9.325 1.00 88.62 83 LEU A CA 1
ATOM 634 C C . LEU A 1 83 ? 20.695 -3.923 -10.417 1.00 88.62 83 LEU A C 1
ATOM 636 O O . LEU A 1 83 ? 20.082 -3.183 -11.188 1.00 88.62 83 LEU A O 1
ATOM 640 N N . PRO A 1 84 ? 20.559 -5.259 -10.454 1.00 93.50 84 PRO A N 1
ATOM 641 C CA . PRO A 1 84 ? 19.574 -5.914 -11.300 1.00 93.50 84 PRO A CA 1
ATOM 642 C C . PRO A 1 84 ? 18.144 -5.592 -10.848 1.00 93.50 84 PRO A C 1
ATOM 644 O O . PRO A 1 84 ? 17.873 -5.331 -9.671 1.00 93.50 84 PRO A O 1
ATOM 647 N N . THR A 1 85 ? 17.217 -5.659 -11.803 1.00 96.06 85 THR A N 1
ATOM 648 C CA . THR A 1 85 ? 15.783 -5.487 -11.552 1.00 96.06 85 THR A CA 1
ATOM 649 C C . THR A 1 85 ? 15.009 -6.727 -11.984 1.00 96.06 85 THR A C 1
ATOM 651 O O . THR A 1 85 ? 15.156 -7.194 -13.115 1.00 96.06 85 THR A O 1
ATOM 654 N N . LEU A 1 86 ? 14.173 -7.249 -11.088 1.00 97.44 86 LEU A N 1
ATOM 655 C CA . LEU A 1 86 ? 13.203 -8.307 -11.366 1.00 97.44 86 LEU A CA 1
ATOM 656 C C . LEU A 1 86 ? 11.826 -7.674 -11.552 1.00 97.44 86 LEU A C 1
ATOM 658 O O . LEU A 1 86 ? 11.378 -6.925 -10.688 1.00 97.44 86 LEU A O 1
ATOM 662 N N . ILE A 1 87 ? 11.156 -7.979 -12.659 1.00 97.31 87 ILE A N 1
ATOM 663 C CA . ILE A 1 87 ? 9.839 -7.432 -12.996 1.00 97.31 87 ILE A CA 1
ATOM 664 C C . ILE A 1 87 ? 8.805 -8.549 -12.872 1.00 97.31 87 ILE A C 1
ATOM 666 O O . ILE A 1 87 ? 8.918 -9.576 -13.538 1.00 97.31 87 ILE A O 1
ATOM 670 N N . VAL A 1 88 ? 7.806 -8.354 -12.018 1.00 97.56 88 VAL A N 1
ATOM 671 C CA . VAL A 1 88 ? 6.715 -9.300 -11.768 1.00 97.56 88 VAL A CA 1
ATOM 672 C C . VAL A 1 88 ? 5.436 -8.754 -12.411 1.00 97.56 88 VAL A C 1
ATOM 674 O O . VAL A 1 88 ? 4.794 -7.877 -11.820 1.00 97.56 88 VAL A O 1
ATOM 677 N N . PRO A 1 89 ? 5.030 -9.249 -13.597 1.00 96.56 89 PRO A N 1
ATOM 678 C CA . PRO A 1 89 ? 3.808 -8.821 -14.270 1.00 96.56 89 PRO A CA 1
ATOM 679 C C . PRO A 1 89 ? 2.583 -9.485 -13.625 1.00 96.56 89 PRO A C 1
ATOM 681 O O . PRO A 1 89 ? 1.964 -10.394 -14.191 1.00 96.56 89 PRO A O 1
ATOM 684 N N . ALA A 1 90 ? 2.235 -9.046 -12.411 1.00 97.06 90 ALA A N 1
ATOM 685 C CA . ALA A 1 90 ? 1.162 -9.637 -11.614 1.00 97.06 90 ALA A CA 1
ATOM 686 C C . ALA A 1 90 ? -0.166 -9.646 -12.383 1.00 97.06 90 ALA A C 1
ATOM 688 O O . ALA A 1 90 ? -0.872 -10.646 -12.371 1.00 97.06 90 ALA A O 1
ATOM 689 N N . TRP A 1 91 ? -0.461 -8.600 -13.159 1.00 96.00 91 TRP A N 1
ATOM 690 C CA . TRP A 1 91 ? -1.651 -8.530 -14.019 1.00 96.00 91 TRP A CA 1
ATOM 691 C C . TRP A 1 91 ? -1.818 -9.695 -15.008 1.00 96.00 91 TRP A C 1
ATOM 693 O O . TRP A 1 91 ? -2.928 -9.973 -15.465 1.00 96.00 91 TRP A O 1
ATOM 703 N N . LYS A 1 92 ? -0.720 -10.360 -15.376 1.00 95.94 92 LYS A N 1
ATOM 704 C CA . LYS A 1 92 ? -0.704 -11.425 -16.379 1.00 95.94 92 LYS A CA 1
ATOM 705 C C . LYS A 1 92 ? -0.734 -12.812 -15.751 1.00 95.94 92 LYS A C 1
ATOM 707 O O . LYS A 1 92 ? -1.431 -13.693 -16.251 1.00 95.94 92 LYS A O 1
ATOM 712 N N . HIS A 1 93 ? 0.044 -13.010 -14.690 1.00 95.62 93 HIS A N 1
ATOM 713 C CA . HIS A 1 93 ? 0.276 -14.330 -14.093 1.00 95.62 93 HIS A CA 1
ATOM 714 C C . HIS A 1 93 ? -0.336 -14.490 -12.698 1.00 95.62 93 HIS A C 1
ATOM 716 O O . HIS A 1 93 ? -0.433 -15.610 -12.198 1.00 95.62 93 HIS A O 1
ATOM 722 N N . GLY A 1 94 ? -0.806 -13.396 -12.103 1.00 95.75 94 GLY A N 1
ATOM 723 C CA . GLY A 1 94 ? -1.202 -13.344 -10.706 1.00 95.75 94 GLY A CA 1
ATOM 724 C C . GLY A 1 94 ? -0.017 -13.544 -9.771 1.00 95.75 94 GLY A C 1
ATOM 725 O O . GLY A 1 94 ? 1.139 -13.587 -10.187 1.00 95.75 94 GLY A O 1
ATOM 726 N N . ILE A 1 95 ? -0.317 -13.670 -8.483 1.00 96.19 95 ILE A N 1
ATOM 727 C CA . ILE A 1 95 ? 0.646 -14.109 -7.474 1.00 96.19 95 ILE A CA 1
ATOM 728 C C . ILE A 1 95 ? 0.012 -15.281 -6.741 1.00 96.19 95 ILE A C 1
ATOM 730 O O . ILE A 1 95 ? -1.038 -15.145 -6.116 1.00 96.19 95 ILE A O 1
ATOM 734 N N . SER A 1 96 ? 0.656 -16.440 -6.832 1.00 90.50 96 SER A N 1
ATOM 735 C CA . SER A 1 96 ? 0.075 -17.714 -6.394 1.00 90.50 96 SER A CA 1
ATOM 736 C C . SER A 1 96 ? -0.155 -17.796 -4.879 1.00 90.50 96 SER A C 1
ATOM 738 O O . SER A 1 96 ? -1.167 -18.325 -4.422 1.00 90.50 96 SER A O 1
ATOM 740 N N . ASP A 1 97 ? 0.779 -17.255 -4.095 1.00 96.44 97 ASP A N 1
ATOM 741 C CA . ASP A 1 97 ? 0.709 -17.183 -2.637 1.00 96.44 97 ASP A CA 1
ATOM 742 C C . ASP A 1 97 ? 1.240 -15.826 -2.164 1.00 96.44 97 ASP A C 1
ATOM 744 O O . ASP A 1 97 ? 2.449 -15.616 -2.036 1.00 96.44 97 ASP A O 1
ATOM 748 N N . LEU A 1 98 ? 0.322 -14.905 -1.860 1.00 97.12 98 LEU A N 1
ATOM 749 C CA . LEU A 1 98 ? 0.635 -13.543 -1.411 1.00 97.12 98 LEU A CA 1
ATOM 750 C C . LEU A 1 98 ? 1.488 -13.521 -0.130 1.00 97.12 98 LEU A C 1
ATOM 752 O O . LEU A 1 98 ? 2.385 -12.688 0.014 1.00 97.12 98 LEU A O 1
ATOM 756 N N . LYS A 1 99 ? 1.263 -14.463 0.797 1.00 97.19 99 LYS A N 1
ATOM 757 C CA . LYS A 1 99 ? 2.003 -14.553 2.068 1.00 97.19 99 LYS A CA 1
ATOM 758 C C . LYS A 1 99 ? 3.432 -15.005 1.837 1.00 97.19 99 LYS A C 1
ATOM 760 O O . LYS A 1 99 ? 4.368 -14.459 2.439 1.00 97.19 99 LYS A O 1
ATOM 765 N N . ARG A 1 100 ? 3.617 -16.023 1.000 1.00 96.94 100 ARG A N 1
ATOM 766 C CA . ARG A 1 100 ? 4.947 -16.509 0.632 1.00 96.94 100 ARG A CA 1
ATOM 767 C C . ARG A 1 100 ? 5.683 -15.461 -0.186 1.00 96.94 100 ARG A C 1
ATOM 769 O O . ARG A 1 100 ? 6.827 -15.158 0.144 1.00 96.94 100 ARG A O 1
ATOM 776 N N . PHE A 1 101 ? 5.012 -14.854 -1.160 1.00 97.62 101 PHE A N 1
ATOM 777 C CA . PHE A 1 101 ? 5.555 -13.777 -1.975 1.00 97.62 101 PHE A CA 1
ATOM 778 C C . PHE A 1 101 ? 6.064 -12.629 -1.103 1.00 97.62 101 PHE A C 1
ATOM 780 O O . PHE A 1 101 ? 7.223 -12.249 -1.211 1.00 97.62 101 PHE A O 1
ATOM 787 N N . ALA A 1 102 ? 5.261 -12.142 -0.156 1.00 97.19 102 ALA A N 1
ATOM 788 C CA . ALA A 1 102 ? 5.678 -11.085 0.761 1.00 97.19 102 ALA A CA 1
ATOM 789 C C . ALA A 1 102 ? 6.849 -11.493 1.674 1.00 97.19 102 ALA A C 1
ATOM 791 O O . ALA A 1 102 ? 7.695 -10.669 2.018 1.00 97.19 102 ALA A O 1
ATOM 792 N N . SER A 1 103 ? 6.944 -12.774 2.039 1.00 96.12 103 SER A N 1
ATOM 793 C CA . SER A 1 103 ? 8.097 -13.291 2.792 1.00 96.12 103 SER A CA 1
ATOM 794 C C . SER A 1 103 ? 9.384 -13.276 1.961 1.00 96.12 103 SER A C 1
ATOM 796 O O . SER A 1 103 ? 10.437 -12.944 2.498 1.00 96.12 103 SER A O 1
ATOM 798 N N . LEU A 1 104 ? 9.298 -13.592 0.666 1.00 96.12 104 LEU A N 1
ATOM 799 C CA . LEU A 1 104 ? 10.422 -13.527 -0.273 1.00 96.12 104 LEU A CA 1
ATOM 800 C C . LEU A 1 104 ? 10.792 -12.075 -0.603 1.00 96.12 104 LEU A C 1
ATOM 802 O O . LEU A 1 104 ? 11.957 -11.704 -0.534 1.00 96.12 104 LEU A O 1
ATOM 806 N N . ALA A 1 105 ? 9.802 -11.224 -0.868 1.00 95.31 105 ALA A N 1
ATOM 807 C CA . ALA A 1 105 ? 9.993 -9.805 -1.164 1.00 95.31 105 ALA A CA 1
ATOM 808 C C . ALA A 1 105 ? 10.723 -9.056 -0.034 1.00 95.31 105 ALA A C 1
ATOM 810 O O . ALA A 1 105 ? 11.450 -8.101 -0.289 1.00 95.31 105 ALA A O 1
ATOM 811 N N . ARG A 1 106 ? 10.591 -9.515 1.218 1.00 94.00 106 ARG A N 1
ATOM 812 C CA . ARG A 1 106 ? 11.256 -8.913 2.382 1.00 94.00 106 ARG A CA 1
ATOM 813 C C . ARG A 1 106 ? 12.783 -8.844 2.261 1.00 94.00 106 ARG A C 1
ATOM 815 O O . ARG A 1 106 ? 13.374 -7.966 2.887 1.00 94.00 106 ARG A O 1
ATOM 822 N N . VAL A 1 107 ? 13.421 -9.765 1.533 1.00 93.00 107 VAL A N 1
ATOM 823 C CA . VAL A 1 107 ? 14.889 -9.763 1.401 1.00 93.00 107 VAL A CA 1
ATOM 824 C C . VAL A 1 107 ? 15.393 -8.865 0.275 1.00 93.00 107 VAL A C 1
ATOM 826 O O . VAL A 1 107 ? 16.584 -8.572 0.251 1.00 93.00 107 VAL A O 1
ATOM 829 N N . ALA A 1 108 ? 14.514 -8.412 -0.623 1.00 93.81 108 ALA A N 1
ATOM 830 C CA . ALA A 1 108 ? 14.892 -7.558 -1.742 1.00 93.81 108 ALA A CA 1
ATOM 831 C C . ALA A 1 108 ? 15.483 -6.221 -1.275 1.00 93.81 108 ALA A C 1
ATOM 833 O O . ALA A 1 108 ? 15.150 -5.706 -0.203 1.00 93.81 108 ALA A O 1
ATOM 834 N N . LYS A 1 109 ? 16.327 -5.610 -2.116 1.00 90.25 109 LYS A N 1
ATOM 835 C CA . LYS A 1 109 ? 16.918 -4.295 -1.815 1.00 90.25 109 LYS A CA 1
ATOM 836 C C . LYS A 1 109 ? 15.855 -3.206 -1.723 1.00 90.25 109 LYS A C 1
ATOM 838 O O . LYS A 1 109 ? 16.002 -2.284 -0.918 1.00 90.25 109 LYS A O 1
ATOM 843 N N . LEU A 1 110 ? 14.843 -3.296 -2.583 1.00 89.56 110 LEU A N 1
ATOM 844 C CA . LEU A 1 110 ? 13.715 -2.382 -2.691 1.00 89.56 110 LEU A CA 1
ATOM 845 C C . LEU A 1 110 ? 12.574 -3.079 -3.434 1.00 89.56 110 LEU A C 1
ATOM 847 O O . LEU A 1 110 ? 12.818 -3.782 -4.414 1.00 89.56 110 LEU A O 1
ATOM 851 N N . ILE A 1 111 ? 11.342 -2.828 -2.998 1.00 95.00 111 ILE A N 1
ATOM 852 C CA . ILE A 1 111 ? 10.134 -3.182 -3.741 1.00 95.00 111 ILE A CA 1
ATOM 853 C C . ILE A 1 111 ? 9.502 -1.907 -4.304 1.00 95.00 111 ILE A C 1
ATOM 855 O O . ILE A 1 111 ? 9.304 -0.937 -3.568 1.00 95.00 111 ILE A O 1
ATOM 859 N N . VAL A 1 112 ? 9.152 -1.919 -5.586 1.00 94.81 112 VAL A N 1
ATOM 860 C CA . VAL A 1 112 ? 8.356 -0.877 -6.244 1.00 94.81 112 VAL A CA 1
ATOM 861 C C . VAL A 1 112 ? 7.052 -1.503 -6.723 1.00 94.81 112 VAL A C 1
ATOM 863 O O . VAL A 1 112 ? 7.059 -2.494 -7.447 1.00 94.81 112 VAL A O 1
ATOM 866 N N . LEU A 1 113 ? 5.930 -0.937 -6.294 1.00 95.56 113 LEU A N 1
ATOM 867 C CA . LEU A 1 113 ? 4.591 -1.329 -6.715 1.00 95.56 113 LEU A CA 1
ATOM 868 C C . LEU A 1 113 ? 4.050 -0.221 -7.623 1.00 95.56 113 LEU A C 1
ATOM 870 O O . LEU A 1 113 ? 3.903 0.926 -7.186 1.00 95.56 113 LEU A O 1
ATOM 874 N N . GLU A 1 114 ? 3.826 -0.532 -8.896 1.00 92.44 114 GLU A N 1
ATOM 875 C CA . GLU A 1 114 ? 3.609 0.495 -9.919 1.00 92.44 114 GLU A CA 1
ATOM 876 C C . GLU A 1 114 ? 2.169 1.010 -10.010 1.00 92.44 114 GLU A C 1
ATOM 878 O O . GLU A 1 114 ? 1.256 0.562 -9.314 1.00 92.44 114 GLU A O 1
ATOM 883 N N . GLY A 1 115 ? 1.969 1.991 -10.889 1.00 89.31 115 GLY A N 1
ATOM 884 C CA . GLY A 1 115 ? 0.648 2.457 -11.285 1.00 89.31 115 GLY A CA 1
ATOM 885 C C . GLY A 1 115 ? -0.049 1.512 -12.267 1.00 89.31 115 GLY A C 1
ATOM 886 O O . GLY A 1 115 ? 0.446 0.443 -12.611 1.00 89.31 115 GLY A O 1
ATOM 887 N N . GLY A 1 116 ? -1.202 1.944 -12.767 1.00 88.56 116 GLY A N 1
ATOM 888 C CA . GLY A 1 116 ? -1.940 1.221 -13.792 1.00 88.56 116 GLY A CA 1
ATOM 889 C C . GLY A 1 116 ? -3.219 1.948 -14.184 1.00 88.56 116 GLY A C 1
ATOM 890 O O . GLY A 1 116 ? -3.601 2.935 -13.559 1.00 88.56 116 GLY A O 1
ATOM 891 N N . LYS A 1 117 ? -3.878 1.436 -15.224 1.00 87.69 117 LYS A N 1
ATOM 892 C CA . LYS A 1 117 ? -5.193 1.898 -15.687 1.00 87.69 117 LYS A CA 1
ATOM 893 C C . LYS A 1 117 ? -6.379 1.589 -14.747 1.00 87.69 117 LYS A C 1
ATOM 895 O O . LYS A 1 117 ? -7.336 2.361 -14.814 1.00 87.69 117 LYS A O 1
ATOM 900 N N . PRO A 1 118 ? -6.390 0.498 -13.947 1.00 90.62 118 PRO A N 1
ATOM 901 C CA . PRO A 1 118 ? -7.547 0.163 -13.120 1.00 90.62 118 PRO A CA 1
ATOM 902 C C . PRO A 1 118 ? -7.976 1.296 -12.185 1.00 90.62 118 PRO A C 1
ATOM 904 O O . PRO A 1 118 ? -7.149 2.053 -11.680 1.00 90.62 118 PRO A O 1
ATOM 907 N N . ASP A 1 119 ? -9.278 1.375 -11.925 1.00 88.56 119 ASP A N 1
ATOM 908 C CA . ASP A 1 119 ? -9.860 2.278 -10.937 1.00 88.56 119 ASP A CA 1
ATOM 909 C C . ASP A 1 119 ? -10.046 1.514 -9.627 1.00 88.56 119 ASP A C 1
ATOM 911 O O . ASP A 1 119 ? -10.751 0.502 -9.585 1.00 88.56 119 ASP A O 1
ATOM 915 N N . VAL A 1 120 ? -9.448 2.014 -8.542 1.00 88.88 120 VAL A N 1
ATOM 916 C CA . VAL A 1 120 ? -9.563 1.403 -7.216 1.00 88.88 120 VAL A CA 1
ATOM 917 C C . VAL A 1 120 ? -11.020 1.199 -6.797 1.00 88.88 120 VAL A C 1
ATOM 919 O O . VAL A 1 120 ? -11.296 0.237 -6.094 1.00 88.88 120 VAL A O 1
ATOM 922 N N . HIS A 1 121 ? -11.976 2.014 -7.245 1.00 85.56 121 HIS A N 1
ATOM 923 C CA . HIS A 1 121 ? -13.390 1.851 -6.893 1.00 85.56 121 HIS A CA 1
ATOM 924 C C . HIS A 1 121 ? -14.087 0.756 -7.709 1.00 85.56 121 HIS A C 1
ATOM 926 O O . HIS A 1 121 ? -14.997 0.097 -7.211 1.00 85.56 121 HIS A O 1
ATOM 932 N N . VAL A 1 122 ? -13.632 0.488 -8.934 1.00 87.19 122 VAL A N 1
ATOM 933 C CA . VAL A 1 122 ? -14.323 -0.402 -9.873 1.00 87.19 122 VAL A CA 1
ATOM 934 C C . VAL A 1 122 ? -13.563 -1.719 -9.999 1.00 87.19 122 VAL A C 1
ATOM 936 O O . VAL A 1 122 ? -12.645 -1.854 -10.806 1.00 87.19 122 VAL A O 1
ATOM 939 N N . LYS A 1 123 ? -13.971 -2.719 -9.208 1.00 86.81 123 LYS A N 1
ATOM 940 C CA . LYS A 1 123 ? -13.307 -4.038 -9.112 1.00 86.81 123 LYS A CA 1
ATOM 941 C C . LYS A 1 123 ? -13.051 -4.693 -10.473 1.00 86.81 123 LYS A C 1
ATOM 943 O O . LYS A 1 123 ? -11.968 -5.227 -10.687 1.00 86.81 123 LYS A O 1
ATOM 948 N N . ASP A 1 124 ? -14.004 -4.579 -11.393 1.00 89.31 124 ASP A N 1
ATOM 949 C CA . ASP A 1 124 ? -13.954 -5.222 -12.714 1.00 89.31 124 ASP A CA 1
ATOM 950 C C . ASP A 1 124 ? -12.972 -4.552 -13.692 1.00 89.31 124 ASP A C 1
ATOM 952 O O . ASP A 1 124 ? -12.784 -5.029 -14.808 1.00 89.31 124 ASP A O 1
ATOM 956 N N . THR A 1 125 ? -12.335 -3.444 -13.296 1.00 91.12 125 THR A N 1
ATOM 957 C CA . THR A 1 125 ? -11.264 -2.816 -14.088 1.00 91.12 125 THR A CA 1
ATOM 958 C C . THR A 1 125 ? -9.899 -3.459 -13.863 1.00 91.12 125 THR A C 1
ATOM 960 O O . THR A 1 125 ? -8.972 -3.179 -14.619 1.00 91.12 125 THR A O 1
ATOM 963 N N . PHE A 1 126 ? -9.766 -4.315 -12.846 1.00 94.69 126 PHE A N 1
ATOM 964 C CA . PHE A 1 126 ? -8.555 -5.085 -12.586 1.00 94.69 126 PHE A CA 1
ATOM 965 C C . PHE A 1 126 ? -8.506 -6.344 -13.446 1.00 94.69 126 PHE A C 1
ATOM 967 O O . PHE A 1 126 ? -9.516 -6.840 -13.946 1.00 94.69 126 PHE A O 1
ATOM 974 N N . SER A 1 127 ? -7.302 -6.885 -13.601 1.00 95.31 127 SER A N 1
ATOM 975 C CA . SER A 1 127 ? -7.112 -8.108 -14.371 1.00 95.31 127 SER A CA 1
ATOM 976 C C . SER A 1 127 ? -7.716 -9.293 -13.608 1.00 95.31 127 SER A C 1
ATOM 978 O O . SER A 1 127 ? -7.618 -9.328 -12.379 1.00 95.31 127 SER A O 1
ATOM 980 N N . PRO A 1 128 ? -8.277 -10.304 -14.292 1.00 95.56 128 PRO A N 1
ATOM 981 C CA . PRO A 1 128 ? -8.734 -11.516 -13.617 1.00 95.56 128 PRO A CA 1
ATOM 982 C C . PRO A 1 128 ? -7.615 -12.262 -12.876 1.00 95.56 128 PRO A C 1
ATOM 984 O O . PRO A 1 128 ? -7.891 -12.932 -11.888 1.00 95.56 128 PRO A O 1
ATOM 987 N N . ALA A 1 129 ? -6.367 -12.158 -13.352 1.00 96.25 129 ALA A N 1
ATOM 988 C CA . ALA A 1 129 ? -5.212 -12.811 -12.734 1.00 96.25 129 ALA A CA 1
ATOM 989 C C . ALA A 1 129 ? -4.726 -12.088 -11.467 1.00 96.25 129 ALA A C 1
ATOM 991 O O . ALA A 1 129 ? -4.156 -12.718 -10.583 1.00 96.25 129 ALA A O 1
ATOM 992 N N . PHE A 1 130 ? -4.963 -10.780 -11.369 1.00 96.75 130 PHE A N 1
ATOM 993 C CA . PHE A 1 130 ? -4.604 -9.966 -10.213 1.00 96.75 130 PHE A CA 1
ATOM 994 C C . PHE A 1 130 ? -5.734 -8.981 -9.895 1.00 96.75 130 PHE A C 1
ATOM 996 O O . PHE A 1 130 ? -5.666 -7.800 -10.264 1.00 96.75 130 PHE A O 1
ATOM 1003 N N . PRO A 1 131 ? -6.819 -9.478 -9.274 1.00 96.38 131 PRO A N 1
ATOM 1004 C CA . PRO A 1 131 ? -7.969 -8.661 -8.921 1.00 96.38 131 PRO A CA 1
ATOM 1005 C C . PRO A 1 131 ? -7.613 -7.656 -7.820 1.00 96.38 131 PRO A C 1
ATOM 1007 O O . PRO A 1 131 ? -6.643 -7.826 -7.078 1.00 96.38 131 PRO A O 1
ATOM 1010 N N . ARG A 1 132 ? -8.459 -6.631 -7.643 1.00 95.31 132 ARG A N 1
ATOM 1011 C CA . ARG A 1 132 ? -8.290 -5.617 -6.584 1.00 95.31 132 ARG A CA 1
ATOM 1012 C C . ARG A 1 132 ? -8.050 -6.235 -5.201 1.00 95.31 132 ARG A C 1
ATOM 1014 O O . ARG A 1 132 ? -7.234 -5.711 -4.454 1.00 95.31 132 ARG A O 1
ATOM 1021 N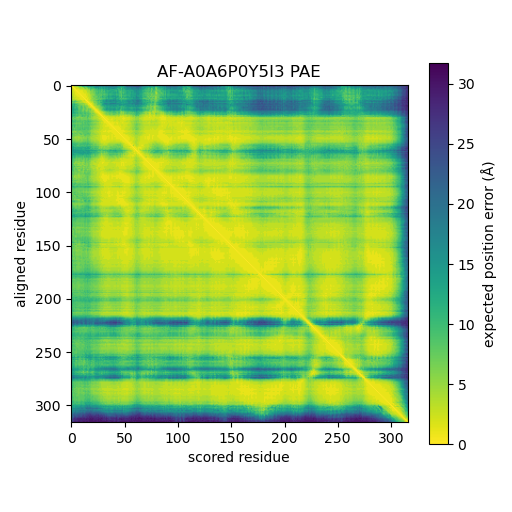 N . SER A 1 133 ? -8.760 -7.316 -4.867 1.00 95.00 133 SER A N 1
ATOM 1022 C CA . SER A 1 133 ? -8.627 -8.010 -3.579 1.00 95.00 133 SER A CA 1
ATOM 1023 C C . SER A 1 133 ? -7.221 -8.545 -3.343 1.00 95.00 133 SER A C 1
ATOM 1025 O O . SER A 1 133 ? -6.706 -8.444 -2.235 1.00 95.00 133 SER A O 1
ATOM 1027 N N . ASP A 1 134 ? -6.588 -9.086 -4.379 1.00 97.12 134 ASP A N 1
ATOM 1028 C CA . ASP A 1 134 ? -5.252 -9.665 -4.271 1.00 97.12 134 ASP A CA 1
ATOM 1029 C C . ASP A 1 134 ? -4.210 -8.551 -4.209 1.00 97.12 134 ASP A C 1
ATOM 1031 O O . ASP A 1 134 ? -3.260 -8.634 -3.434 1.00 97.12 134 ASP A O 1
ATOM 1035 N N . ALA A 1 135 ? -4.437 -7.463 -4.950 1.00 96.62 135 ALA A N 1
ATOM 1036 C CA . ALA A 1 135 ? -3.598 -6.275 -4.898 1.00 96.62 135 ALA A CA 1
ATOM 1037 C C . ALA A 1 135 ? -3.613 -5.607 -3.510 1.00 96.62 135 ALA A C 1
ATOM 1039 O O . ALA A 1 135 ? -2.547 -5.303 -2.970 1.00 96.62 135 ALA A O 1
ATOM 1040 N N . THR A 1 136 ? -4.788 -5.414 -2.890 1.00 96.00 136 THR A N 1
ATOM 1041 C CA . THR A 1 136 ? -4.858 -4.863 -1.524 1.00 96.00 136 THR A CA 1
ATOM 1042 C C . THR A 1 136 ? -4.328 -5.854 -0.492 1.00 96.00 136 THR A C 1
ATOM 1044 O O . THR A 1 136 ? -3.553 -5.457 0.380 1.00 96.00 136 THR A O 1
ATOM 1047 N N . GLN A 1 137 ? -4.645 -7.148 -0.615 1.00 97.00 137 GLN A N 1
ATOM 1048 C CA . GLN A 1 137 ? -4.140 -8.174 0.299 1.00 97.00 137 GLN A CA 1
ATOM 1049 C C . GLN A 1 137 ? -2.614 -8.317 0.226 1.00 97.00 137 GLN A C 1
ATOM 1051 O O . GLN A 1 137 ? -1.980 -8.484 1.266 1.00 97.00 137 GLN A O 1
ATOM 1056 N N . LEU A 1 138 ? -1.997 -8.206 -0.954 1.00 97.88 138 LEU A N 1
ATOM 1057 C CA . LEU A 1 138 ? -0.539 -8.203 -1.091 1.00 97.88 138 LEU A CA 1
ATOM 1058 C C . LEU A 1 138 ? 0.089 -7.077 -0.265 1.00 97.88 138 LEU A C 1
ATOM 1060 O O . LEU A 1 138 ? 1.054 -7.305 0.464 1.00 97.88 138 LEU A O 1
ATOM 1064 N N . ILE A 1 139 ? -0.482 -5.873 -0.350 1.00 97.81 139 ILE A N 1
ATOM 1065 C CA . ILE A 1 139 ? -0.008 -4.724 0.422 1.00 97.81 139 ILE A CA 1
ATOM 1066 C C . ILE A 1 139 ? -0.212 -4.968 1.920 1.00 97.81 139 ILE A C 1
ATOM 1068 O O . ILE A 1 139 ? 0.693 -4.693 2.704 1.00 97.81 139 ILE A O 1
ATOM 1072 N N . VAL A 1 140 ? -1.341 -5.549 2.338 1.00 97.38 140 VAL A N 1
ATOM 1073 C CA . VAL A 1 140 ? -1.540 -5.956 3.740 1.00 97.38 140 VAL A CA 1
ATOM 1074 C C . VAL A 1 140 ? -0.446 -6.930 4.191 1.00 97.38 140 VAL A C 1
ATOM 1076 O O . VAL A 1 140 ? 0.126 -6.748 5.266 1.00 97.38 140 VAL A O 1
ATOM 1079 N N . GLU A 1 141 ? -0.092 -7.925 3.377 1.00 97.50 141 GLU A N 1
ATOM 1080 C CA . GLU A 1 141 ? 0.998 -8.854 3.693 1.00 97.50 141 GLU A CA 1
ATOM 1081 C C . GLU A 1 141 ? 2.360 -8.150 3.774 1.00 97.50 141 GLU A C 1
ATOM 1083 O O . GLU A 1 141 ? 3.159 -8.465 4.662 1.00 97.50 141 GLU A O 1
ATOM 1088 N N . PHE A 1 142 ? 2.622 -7.158 2.916 1.00 96.69 142 PHE A N 1
ATOM 1089 C CA . PHE A 1 142 ? 3.810 -6.305 3.022 1.00 96.69 142 PHE A CA 1
ATOM 1090 C C . PHE A 1 142 ? 3.835 -5.529 4.338 1.00 96.69 142 PHE A C 1
ATOM 1092 O O . PHE A 1 142 ? 4.849 -5.560 5.036 1.00 96.69 142 PHE A O 1
ATOM 1099 N N . LEU A 1 143 ? 2.724 -4.895 4.721 1.00 94.38 143 LEU A N 1
ATOM 1100 C CA . LEU A 1 143 ? 2.607 -4.148 5.975 1.00 94.38 143 LEU A CA 1
ATOM 1101 C C . LEU A 1 143 ? 2.848 -5.054 7.191 1.00 94.38 143 LEU A C 1
ATOM 1103 O O . LEU A 1 143 ? 3.673 -4.736 8.049 1.00 94.38 143 LEU A O 1
ATOM 1107 N N . LEU A 1 144 ? 2.191 -6.216 7.242 1.00 94.12 144 LEU A N 1
ATOM 1108 C CA . LEU A 1 144 ? 2.313 -7.170 8.351 1.00 94.12 144 LEU A CA 1
ATOM 1109 C C . LEU A 1 144 ? 3.725 -7.755 8.477 1.00 94.12 144 LEU A C 1
ATOM 1111 O O . LEU A 1 144 ? 4.201 -8.006 9.586 1.00 94.12 144 LEU A O 1
ATOM 1115 N N . LYS A 1 145 ? 4.415 -7.966 7.353 1.00 93.31 145 LYS A N 1
ATOM 1116 C CA . LYS A 1 145 ? 5.788 -8.494 7.323 1.00 93.31 145 LYS A CA 1
ATOM 1117 C C . LYS A 1 145 ? 6.858 -7.407 7.349 1.00 93.31 145 LYS A C 1
ATOM 1119 O O . LYS A 1 145 ? 8.042 -7.749 7.341 1.00 93.31 145 LYS A O 1
ATOM 1124 N N . GLN A 1 146 ? 6.450 -6.139 7.420 1.00 90.25 146 GLN A N 1
ATOM 1125 C CA . GLN A 1 146 ? 7.325 -4.967 7.413 1.00 90.25 146 GLN A CA 1
ATOM 1126 C C . GLN A 1 146 ? 8.236 -4.931 6.177 1.00 90.25 146 GLN A C 1
ATOM 1128 O O . GLN A 1 146 ? 9.422 -4.615 6.270 1.00 90.25 146 GLN A O 1
ATOM 1133 N N . VAL A 1 147 ? 7.686 -5.292 5.017 1.00 91.38 147 VAL A N 1
ATOM 1134 C CA . VAL A 1 147 ? 8.368 -5.170 3.726 1.00 91.38 147 VAL A CA 1
ATOM 1135 C C . VAL A 1 147 ? 8.373 -3.689 3.340 1.00 91.38 147 VAL A C 1
ATOM 1137 O O . VAL A 1 147 ? 7.299 -3.113 3.167 1.00 91.38 147 VAL A O 1
ATOM 1140 N N . PRO A 1 148 ? 9.541 -3.036 3.215 1.00 85.31 148 PRO A N 1
ATOM 1141 C CA . PRO A 1 148 ? 9.598 -1.663 2.740 1.00 85.31 148 PRO A CA 1
ATOM 1142 C C . PRO A 1 148 ? 9.328 -1.629 1.233 1.00 85.31 148 PRO A C 1
ATOM 1144 O O . PRO A 1 148 ? 10.006 -2.306 0.461 1.00 85.31 148 PRO A O 1
ATOM 1147 N N . PHE A 1 149 ? 8.367 -0.813 0.809 1.00 92.19 149 PHE A N 1
ATOM 1148 C CA . PHE A 1 149 ? 8.031 -0.656 -0.603 1.00 92.19 149 PHE A CA 1
ATOM 1149 C C . PHE A 1 149 ? 7.719 0.801 -0.957 1.00 92.19 149 PHE A C 1
ATOM 1151 O O . PHE A 1 149 ? 7.411 1.616 -0.085 1.00 92.19 149 PHE A O 1
ATOM 1158 N N . ILE A 1 150 ? 7.800 1.118 -2.249 1.00 90.62 150 ILE A N 1
ATOM 1159 C CA . ILE A 1 150 ? 7.345 2.381 -2.836 1.00 90.62 150 ILE A CA 1
ATOM 1160 C C . ILE A 1 150 ? 6.106 2.075 -3.675 1.00 90.62 150 ILE A C 1
ATOM 1162 O O . ILE A 1 150 ? 6.203 1.363 -4.669 1.00 90.62 150 ILE A O 1
ATOM 1166 N N . GLY A 1 151 ? 4.946 2.593 -3.272 1.00 91.62 151 GLY A N 1
ATOM 1167 C CA . GLY A 1 151 ? 3.714 2.520 -4.061 1.00 91.62 151 GLY A CA 1
ATOM 1168 C C . GLY A 1 151 ? 3.544 3.774 -4.915 1.00 91.62 151 GLY A C 1
ATOM 1169 O O . GLY A 1 151 ? 3.578 4.881 -4.381 1.00 91.62 151 GLY A O 1
ATOM 1170 N N . ILE A 1 152 ? 3.345 3.611 -6.224 1.00 88.31 152 ILE A N 1
ATOM 1171 C CA . ILE A 1 152 ? 3.218 4.714 -7.189 1.00 88.31 152 ILE A CA 1
ATOM 1172 C C . ILE A 1 152 ? 1.809 4.719 -7.798 1.00 88.31 152 ILE A C 1
ATOM 1174 O O . ILE A 1 152 ? 1.299 3.671 -8.186 1.00 88.31 152 ILE A O 1
ATOM 1178 N N . CYS A 1 153 ? 1.183 5.897 -7.912 1.00 88.38 153 CYS A N 1
ATOM 1179 C CA . CYS A 1 153 ? -0.127 6.096 -8.551 1.00 88.38 153 CYS A CA 1
ATOM 1180 C C . CYS A 1 153 ? -1.202 5.114 -8.027 1.00 88.38 153 CYS A C 1
ATOM 1182 O O . CYS A 1 153 ? -1.578 5.206 -6.857 1.00 88.38 153 CYS A O 1
ATOM 1184 N N . LEU A 1 154 ? -1.665 4.153 -8.837 1.00 91.94 154 LEU A N 1
ATOM 1185 C CA . LEU A 1 154 ? -2.634 3.131 -8.422 1.00 91.94 154 LEU A CA 1
ATOM 1186 C C . LEU A 1 154 ? -2.190 2.393 -7.153 1.00 91.94 154 LEU A C 1
ATOM 1188 O O . LEU A 1 154 ? -2.985 2.214 -6.236 1.00 91.94 154 LEU A O 1
ATOM 1192 N N . SER A 1 155 ? -0.917 2.011 -7.043 1.00 94.81 155 SER A N 1
ATOM 1193 C CA . SER A 1 155 ? -0.428 1.324 -5.845 1.00 94.81 155 SER A CA 1
ATOM 1194 C C . SER A 1 155 ? -0.397 2.216 -4.603 1.00 94.81 155 SER A C 1
ATOM 1196 O O . SER A 1 155 ? -0.576 1.719 -3.492 1.00 94.81 155 SER A O 1
ATOM 1198 N N . HIS A 1 156 ? -0.230 3.533 -4.757 1.00 93.88 156 HIS A N 1
ATOM 1199 C CA . HIS A 1 156 ? -0.377 4.477 -3.644 1.00 93.88 156 HIS A CA 1
ATOM 1200 C C . HIS A 1 156 ? -1.833 4.519 -3.145 1.00 93.88 156 HIS A C 1
ATOM 1202 O O . HIS A 1 156 ? -2.083 4.433 -1.943 1.00 93.88 156 HIS A O 1
ATOM 1208 N N . GLN A 1 157 ? -2.797 4.539 -4.071 1.00 94.88 157 GLN A N 1
ATOM 1209 C CA . GLN A 1 157 ? -4.232 4.467 -3.768 1.00 94.88 157 GLN A CA 1
ATOM 1210 C C . GLN A 1 157 ? -4.610 3.131 -3.107 1.00 94.88 157 GLN A C 1
ATOM 1212 O O . GLN A 1 157 ? -5.289 3.106 -2.080 1.00 94.88 157 GLN A O 1
ATOM 1217 N N . LEU A 1 158 ? -4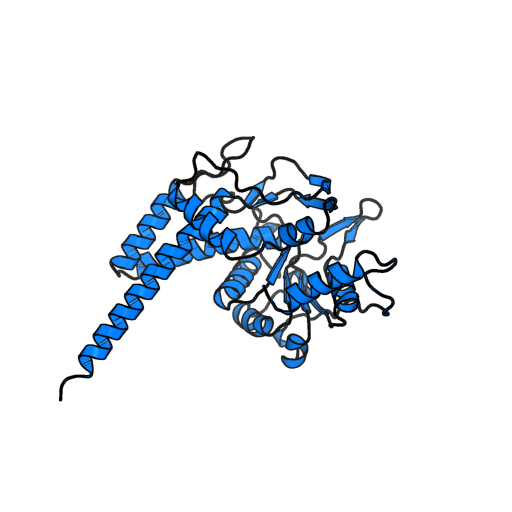.117 2.012 -3.644 1.00 96.19 158 LEU A N 1
ATOM 1218 C CA . LEU A 1 158 ? -4.306 0.684 -3.059 1.00 96.19 158 LEU A CA 1
ATOM 1219 C C . LEU A 1 158 ? -3.683 0.578 -1.665 1.00 96.19 158 LEU A C 1
ATOM 1221 O O . LEU A 1 158 ? -4.231 -0.112 -0.814 1.00 96.19 158 LEU A O 1
ATOM 1225 N N . THR A 1 159 ? -2.581 1.285 -1.403 1.00 96.69 159 THR A N 1
ATOM 1226 C CA . THR A 1 159 ? -1.959 1.327 -0.072 1.00 96.69 159 THR A CA 1
ATOM 1227 C C . THR A 1 159 ? -2.857 2.024 0.944 1.00 96.69 159 THR A C 1
ATOM 1229 O O . THR A 1 159 ? -3.075 1.492 2.033 1.00 96.69 159 THR A O 1
ATOM 1232 N N . ALA A 1 160 ? -3.440 3.170 0.581 1.00 96.81 160 ALA A N 1
ATOM 1233 C CA . ALA A 1 160 ? -4.425 3.848 1.420 1.00 96.81 160 ALA A CA 1
ATOM 1234 C C . ALA A 1 160 ? -5.634 2.942 1.709 1.00 96.81 160 ALA A C 1
ATOM 1236 O O . ALA A 1 160 ? -6.048 2.786 2.861 1.00 96.81 160 ALA A O 1
ATOM 1237 N N . GLN A 1 161 ? -6.151 2.280 0.671 1.00 96.12 161 GLN A N 1
ATOM 1238 C CA . GLN A 1 161 ? -7.254 1.331 0.794 1.00 96.12 161 GLN A CA 1
ATOM 1239 C C . GLN A 1 161 ? -6.898 0.139 1.703 1.00 96.12 161 GLN A C 1
ATOM 1241 O O . GLN A 1 161 ? -7.679 -0.209 2.589 1.00 96.12 161 GLN A O 1
ATOM 1246 N N . ALA A 1 162 ? -5.711 -0.449 1.536 1.00 97.00 162 ALA A N 1
ATOM 1247 C CA . ALA A 1 162 ? -5.227 -1.577 2.330 1.00 97.00 162 ALA A CA 1
ATOM 1248 C C . ALA A 1 162 ? -5.083 -1.225 3.818 1.00 97.00 162 ALA A C 1
ATOM 1250 O O . ALA A 1 162 ? -5.422 -2.038 4.676 1.00 97.00 162 ALA A O 1
ATOM 1251 N N . HIS A 1 163 ? -4.640 -0.007 4.150 1.00 97.62 163 HIS A N 1
ATOM 1252 C CA . HIS A 1 163 ? -4.599 0.457 5.538 1.00 97.62 163 HIS A CA 1
ATOM 1253 C C . HIS A 1 163 ? -5.990 0.509 6.177 1.00 97.62 163 HIS A C 1
ATOM 1255 O O . HIS A 1 163 ? -6.173 0.021 7.295 1.00 97.62 163 HIS A O 1
ATOM 1261 N N . VAL A 1 164 ? -6.977 1.064 5.468 1.00 97.12 164 VAL A N 1
ATOM 1262 C CA . VAL A 1 164 ? -8.364 1.117 5.948 1.00 97.12 164 VAL A CA 1
ATOM 1263 C C . VAL A 1 164 ? -8.935 -0.291 6.120 1.00 97.12 164 VAL A C 1
ATOM 1265 O O . VAL A 1 164 ? -9.521 -0.585 7.162 1.00 97.12 164 VAL A O 1
ATOM 1268 N N . GLU A 1 165 ? -8.729 -1.181 5.147 1.00 95.19 165 GLU A N 1
ATOM 1269 C CA . GLU A 1 165 ? -9.159 -2.585 5.223 1.00 95.19 165 GLU A CA 1
ATOM 1270 C C . GLU A 1 165 ? -8.514 -3.318 6.408 1.00 95.19 165 GLU A C 1
ATOM 1272 O O . GLU A 1 165 ? -9.213 -3.984 7.173 1.00 95.19 165 GLU A O 1
ATOM 1277 N N . LEU A 1 166 ? -7.210 -3.125 6.631 1.00 97.12 166 LEU A N 1
ATOM 1278 C CA . LEU A 1 166 ? -6.489 -3.723 7.753 1.00 97.12 166 LEU A CA 1
ATOM 1279 C C . LEU A 1 166 ? -7.012 -3.233 9.110 1.00 97.12 166 LEU A C 1
ATOM 1281 O O . LEU A 1 166 ? -7.123 -4.029 10.044 1.00 97.12 166 LEU A O 1
ATOM 1285 N N . ILE A 1 167 ? -7.354 -1.949 9.247 1.00 98.00 167 ILE A N 1
ATOM 1286 C CA . ILE A 1 167 ? -7.951 -1.431 10.487 1.00 98.00 167 ILE A CA 1
ATOM 1287 C C . ILE A 1 167 ? -9.355 -2.004 10.681 1.00 98.00 167 ILE A C 1
ATOM 1289 O O . ILE A 1 167 ? -9.666 -2.423 11.793 1.00 98.00 167 ILE A O 1
ATOM 1293 N N . ARG A 1 168 ? -10.190 -2.073 9.634 1.00 96.94 168 ARG A N 1
ATOM 1294 C CA . ARG A 1 168 ? -11.533 -2.677 9.731 1.00 96.94 168 ARG A CA 1
ATOM 1295 C C . ARG A 1 168 ? -11.462 -4.130 10.198 1.00 96.94 168 ARG A C 1
ATOM 1297 O O . ARG A 1 168 ? -12.151 -4.494 11.147 1.00 96.94 168 ARG A O 1
ATOM 1304 N N . GLU A 1 169 ? -10.581 -4.923 9.593 1.00 96.25 169 GLU A N 1
ATOM 1305 C CA . GLU A 1 169 ? -10.335 -6.312 9.996 1.00 96.25 169 GLU A CA 1
ATOM 1306 C C . GLU A 1 169 ? -9.802 -6.398 11.435 1.00 96.25 169 GLU A C 1
ATOM 1308 O O . GLU A 1 169 ? -10.222 -7.248 12.218 1.00 96.25 169 GLU A O 1
ATOM 1313 N N . SER A 1 170 ? -8.902 -5.489 11.823 1.00 96.94 170 SER A N 1
ATOM 1314 C CA . SER A 1 170 ? -8.379 -5.435 13.193 1.00 96.94 170 SER A CA 1
ATOM 1315 C C . SER A 1 170 ? -9.481 -5.121 14.207 1.00 96.94 170 SER A C 1
ATOM 1317 O O . SER A 1 170 ? -9.557 -5.774 15.243 1.00 96.94 170 SER A O 1
ATOM 1319 N N . VAL A 1 171 ? -10.358 -4.160 13.910 1.00 97.25 171 VAL A N 1
ATOM 1320 C CA . VAL A 1 171 ? -11.509 -3.797 14.750 1.00 97.25 171 VAL A CA 1
ATOM 1321 C C . VAL A 1 171 ? -12.464 -4.979 14.907 1.00 97.25 171 VAL A C 1
ATOM 1323 O O . VAL A 1 171 ? -12.841 -5.291 16.034 1.00 97.25 171 VAL A O 1
ATOM 1326 N N . ASP A 1 172 ? -12.798 -5.675 13.820 1.00 96.88 172 ASP A N 1
ATOM 1327 C CA . ASP A 1 172 ? -13.659 -6.863 13.867 1.00 96.88 172 ASP A CA 1
ATOM 1328 C C . ASP A 1 172 ? -13.057 -7.976 14.744 1.00 96.88 172 ASP A C 1
ATOM 1330 O O . ASP A 1 172 ? -13.734 -8.530 15.615 1.00 96.88 172 ASP A O 1
ATOM 1334 N N . ARG A 1 173 ? -11.756 -8.257 14.595 1.00 96.19 173 ARG A N 1
ATOM 1335 C CA . ARG A 1 173 ? -11.053 -9.244 15.433 1.00 96.19 173 ARG A CA 1
ATOM 1336 C C . ARG A 1 173 ? -10.996 -8.841 16.904 1.00 96.19 173 ARG A C 1
ATOM 1338 O O . ARG A 1 173 ? -11.173 -9.695 17.773 1.00 96.19 173 ARG A O 1
ATOM 1345 N N . LEU A 1 174 ? -10.743 -7.564 17.191 1.00 95.62 174 LEU A N 1
ATOM 1346 C CA . LEU A 1 174 ? -10.699 -7.042 18.556 1.00 95.62 174 LEU A CA 1
ATOM 1347 C C . LEU A 1 174 ? -12.073 -7.136 19.233 1.00 95.62 174 LEU A C 1
ATOM 1349 O O . LEU A 1 174 ? -12.135 -7.598 20.372 1.00 95.62 174 LEU A O 1
ATOM 1353 N N . GLU A 1 175 ? -13.167 -6.802 18.542 1.00 94.44 175 GLU A N 1
ATOM 1354 C CA . GLU A 1 175 ? -14.530 -6.965 19.080 1.00 94.44 175 GLU A CA 1
ATOM 1355 C C . GLU A 1 175 ? -14.837 -8.454 19.343 1.00 94.44 175 GLU A C 1
ATOM 1357 O O . GLU A 1 175 ? -15.319 -8.816 20.419 1.00 94.44 175 GLU A O 1
ATOM 1362 N N . LYS A 1 176 ? -14.482 -9.352 18.410 1.00 96.06 176 LYS A N 1
ATOM 1363 C CA . LYS A 1 176 ? -14.702 -10.809 18.540 1.00 96.06 176 LYS A CA 1
ATOM 1364 C C . LYS A 1 176 ? -13.873 -11.481 19.634 1.00 96.06 176 LYS A C 1
ATOM 1366 O O . LYS A 1 176 ? -14.245 -12.563 20.082 1.00 96.06 176 LYS A O 1
ATOM 1371 N N . SER A 1 177 ? -12.776 -10.867 20.078 1.00 93.38 177 SER A N 1
ATOM 1372 C CA . SER A 1 177 ? -11.920 -11.414 21.140 1.00 93.38 177 SER A CA 1
ATOM 1373 C C . SER A 1 177 ? -12.621 -11.540 22.498 1.00 93.38 177 SER A C 1
ATOM 1375 O O . SER A 1 177 ? -12.144 -12.276 23.358 1.00 93.38 177 SER A O 1
ATOM 1377 N N . GLN A 1 178 ? -13.715 -10.792 22.704 1.00 87.44 178 GLN A N 1
ATOM 1378 C CA . GLN A 1 178 ? -14.443 -10.656 23.973 1.00 87.44 178 GLN A CA 1
ATOM 1379 C C . GLN A 1 178 ? -13.605 -10.132 25.154 1.00 87.44 178 GLN A C 1
ATOM 1381 O O . GLN A 1 178 ? -14.112 -10.041 26.272 1.00 87.44 178 GLN A O 1
ATOM 1386 N N . GLN A 1 179 ? -12.354 -9.722 24.925 1.00 91.25 179 GLN A N 1
ATOM 1387 C CA . GLN A 1 179 ? -11.528 -9.079 25.942 1.00 91.25 179 GLN A CA 1
ATOM 1388 C C . GLN A 1 179 ? -12.008 -7.632 26.145 1.00 91.25 179 GLN A C 1
ATOM 1390 O O . GLN A 1 179 ? -11.990 -6.862 25.179 1.00 91.25 179 GLN A O 1
ATOM 1395 N N . PRO A 1 180 ? -12.411 -7.209 27.362 1.00 92.12 180 PRO A N 1
ATOM 1396 C CA . PRO A 1 180 ? -13.033 -5.898 27.578 1.00 92.12 180 PRO A CA 1
ATOM 1397 C C . PRO A 1 180 ? -12.217 -4.710 27.050 1.00 92.12 180 PRO A C 1
ATOM 1399 O O . PRO A 1 180 ? -12.785 -3.788 26.464 1.00 92.12 180 PRO A O 1
ATOM 1402 N N . ALA A 1 181 ? -10.888 -4.747 27.197 1.00 91.44 181 ALA A N 1
ATOM 1403 C CA . ALA A 1 181 ? -9.995 -3.705 26.689 1.00 91.44 181 ALA A CA 1
ATOM 1404 C C . ALA A 1 181 ? -9.983 -3.633 25.149 1.00 91.44 181 ALA A C 1
ATOM 1406 O O . ALA A 1 181 ? -10.027 -2.544 24.576 1.00 91.44 181 ALA A O 1
ATOM 1407 N N . PHE A 1 182 ? -9.973 -4.785 24.469 1.00 96.38 182 PHE A N 1
ATOM 1408 C CA . PHE A 1 182 ? -10.001 -4.863 23.004 1.00 96.38 182 PHE A CA 1
ATOM 1409 C C . PHE A 1 182 ? -11.351 -4.424 22.443 1.00 96.38 182 PHE A C 1
ATOM 1411 O O . PHE A 1 182 ? -11.394 -3.629 21.505 1.00 96.38 182 PHE A O 1
ATOM 1418 N N . VAL A 1 183 ? -12.444 -4.852 23.077 1.00 96.75 183 VAL A N 1
ATOM 1419 C CA . VAL A 1 183 ? -13.806 -4.414 22.748 1.00 96.75 183 VAL A CA 1
ATOM 1420 C C . VAL A 1 183 ? -13.925 -2.892 22.886 1.00 96.75 183 VAL A C 1
ATOM 1422 O O . VAL A 1 183 ? -14.367 -2.225 21.953 1.00 96.75 183 VAL A O 1
ATOM 1425 N N . ALA A 1 184 ? -13.456 -2.306 23.992 1.00 95.94 184 ALA A N 1
ATOM 1426 C CA . ALA A 1 184 ? -13.498 -0.856 24.193 1.00 95.94 184 ALA A CA 1
ATOM 1427 C C . ALA A 1 184 ? -12.738 -0.080 23.100 1.00 95.94 184 ALA A C 1
ATOM 1429 O O . ALA A 1 184 ? -13.265 0.891 22.553 1.00 95.94 184 ALA A O 1
ATOM 1430 N N . VAL A 1 185 ? -11.531 -0.533 22.741 1.00 97.50 185 VAL A N 1
ATOM 1431 C CA . VAL A 1 185 ? -10.737 0.075 21.661 1.00 97.50 185 VAL A CA 1
ATOM 1432 C C . VAL A 1 185 ? -11.430 -0.057 20.310 1.00 97.50 185 VAL A C 1
ATOM 1434 O O . VAL A 1 185 ? -11.551 0.932 19.588 1.00 97.50 185 VAL A O 1
ATOM 1437 N N . SER A 1 186 ? -11.931 -1.246 19.980 1.00 98.00 186 SER A N 1
ATOM 1438 C CA . SER A 1 186 ? -12.600 -1.495 18.702 1.00 98.00 186 SER A CA 1
ATOM 1439 C C . SER A 1 186 ? -13.846 -0.615 18.524 1.00 98.00 186 SER A C 1
ATOM 1441 O O . SER A 1 186 ? -13.997 0.034 17.486 1.00 98.00 186 SER A O 1
ATOM 1443 N N . ARG A 1 187 ? -14.666 -0.466 19.574 1.00 97.38 187 ARG A N 1
ATOM 1444 C CA . ARG A 1 187 ? -15.840 0.419 19.581 1.00 97.38 187 ARG A CA 1
ATOM 1445 C C . ARG A 1 187 ? -15.462 1.877 19.421 1.00 97.38 187 ARG A C 1
ATOM 1447 O O . ARG A 1 187 ? -16.118 2.575 18.654 1.00 97.38 187 ARG A O 1
ATOM 1454 N N . ARG A 1 188 ? -14.404 2.337 20.095 1.00 97.69 188 ARG A N 1
ATOM 1455 C CA . ARG A 1 188 ? -13.935 3.721 19.955 1.00 97.69 188 ARG A CA 1
ATOM 1456 C C . ARG A 1 188 ? -13.472 4.013 18.531 1.00 97.69 188 ARG A C 1
ATOM 1458 O O . ARG A 1 188 ? -13.846 5.043 17.975 1.00 97.69 188 ARG A O 1
ATOM 1465 N N . ILE A 1 189 ? -12.696 3.111 17.930 1.00 98.38 189 ILE A N 1
ATOM 1466 C CA . ILE A 1 189 ? -12.240 3.270 16.545 1.00 98.38 189 ILE A CA 1
ATOM 1467 C C . ILE A 1 189 ? -13.443 3.317 15.604 1.00 98.38 189 ILE A C 1
ATOM 1469 O O . ILE A 1 189 ? -13.548 4.254 14.818 1.00 98.38 189 ILE A O 1
ATOM 1473 N N . ALA A 1 190 ? -14.383 2.376 15.730 1.00 98.19 190 ALA A N 1
ATOM 1474 C CA . ALA A 1 190 ? -15.592 2.354 14.911 1.00 98.19 190 ALA A CA 1
ATOM 1475 C C . ALA A 1 190 ? -16.450 3.623 15.088 1.00 98.19 190 ALA A C 1
ATOM 1477 O O . ALA A 1 190 ? -16.963 4.163 14.113 1.00 98.19 190 ALA A O 1
ATOM 1478 N N . GLU A 1 191 ? -16.595 4.137 16.312 1.00 97.75 191 GLU A N 1
ATOM 1479 C CA . GLU A 1 191 ? -17.351 5.362 16.613 1.00 97.75 191 GLU A CA 1
ATOM 1480 C C . GLU A 1 191 ? -16.753 6.601 15.926 1.00 97.75 191 GLU A C 1
ATOM 1482 O O . GLU A 1 191 ? -17.481 7.449 15.403 1.00 97.75 191 GLU A O 1
ATOM 1487 N N . VAL A 1 192 ? -15.424 6.725 15.928 1.00 97.75 192 VAL A N 1
ATOM 1488 C CA . VAL A 1 192 ? -14.716 7.816 15.244 1.00 97.75 192 VAL A CA 1
ATOM 1489 C C . VAL A 1 192 ? -14.819 7.643 13.728 1.00 97.75 192 VAL A C 1
ATOM 1491 O O . VAL A 1 192 ? -15.221 8.571 13.030 1.00 97.75 192 VAL A O 1
ATOM 1494 N N . ALA A 1 193 ? -14.551 6.439 13.224 1.00 97.00 193 ALA A N 1
ATOM 1495 C CA . ALA A 1 193 ? -14.540 6.130 11.797 1.00 97.00 193 ALA A CA 1
ATOM 1496 C C . ALA A 1 193 ? -15.921 6.295 11.131 1.00 97.00 193 ALA A C 1
ATOM 1498 O O . ALA A 1 193 ? -16.018 6.750 9.993 1.00 97.00 193 ALA A O 1
ATOM 1499 N N . ASN A 1 194 ? -17.002 5.985 11.858 1.00 97.50 194 ASN A N 1
ATOM 1500 C CA . ASN A 1 194 ? -18.379 6.149 11.381 1.00 97.50 194 ASN A CA 1
ATOM 1501 C C . ASN A 1 194 ? -18.863 7.608 11.349 1.00 97.50 194 ASN A C 1
ATOM 1503 O O . ASN A 1 194 ? -19.913 7.878 10.772 1.00 97.50 194 ASN A O 1
ATOM 1507 N N . ARG A 1 195 ? -18.140 8.540 11.982 1.00 96.50 195 ARG A N 1
ATOM 1508 C CA . ARG A 1 195 ? -18.466 9.977 11.981 1.00 96.50 195 ARG A CA 1
ATOM 1509 C C . ARG A 1 195 ? -17.490 10.814 11.161 1.00 96.50 195 ARG A C 1
ATOM 1511 O O . ARG A 1 195 ? -17.777 11.981 10.903 1.00 96.50 195 ARG A O 1
ATOM 1518 N N . LEU A 1 196 ? -16.345 10.244 10.790 1.00 97.56 196 LEU A N 1
ATOM 1519 C CA . LEU A 1 196 ? -15.339 10.934 10.004 1.00 97.56 196 LEU A CA 1
ATOM 1520 C C . LEU A 1 196 ? -15.762 10.978 8.537 1.00 97.56 196 LEU A C 1
ATOM 1522 O O . LEU A 1 196 ? -15.835 9.949 7.863 1.00 97.56 196 LEU A O 1
ATOM 1526 N N . LYS A 1 197 ? -16.011 12.195 8.063 1.00 97.19 197 LYS A N 1
ATOM 1527 C CA . LYS A 1 197 ? -16.342 12.483 6.672 1.00 97.19 197 LYS A CA 1
ATOM 1528 C C . LYS A 1 197 ? -15.084 12.782 5.872 1.00 97.19 197 LYS A C 1
ATOM 1530 O O . LYS A 1 197 ? -14.119 13.314 6.418 1.00 97.19 197 LYS A O 1
ATOM 1535 N N . VAL A 1 198 ? -15.145 12.490 4.578 1.00 96.12 198 VAL A N 1
ATOM 1536 C CA . VAL A 1 198 ? -14.186 13.005 3.595 1.00 96.12 198 VAL A CA 1
ATOM 1537 C C . VAL A 1 198 ? -14.874 14.111 2.818 1.00 96.12 198 VAL A C 1
ATOM 1539 O O . VAL A 1 198 ? -15.929 13.886 2.208 1.00 96.12 198 VAL A O 1
ATOM 1542 N N . GLU A 1 199 ? -14.291 15.302 2.863 1.00 94.06 199 GLU A N 1
ATOM 1543 C CA . GLU A 1 199 ? -14.820 16.487 2.198 1.00 94.06 199 GLU A CA 1
ATOM 1544 C C . GLU A 1 199 ? -13.895 16.910 1.059 1.00 94.06 199 GLU A C 1
ATOM 1546 O O . GLU A 1 199 ? -12.673 16.911 1.181 1.00 94.06 199 GLU A O 1
ATOM 1551 N N . LYS A 1 200 ? -14.504 17.250 -0.074 1.00 90.19 200 LYS A N 1
ATOM 1552 C CA . LYS A 1 200 ? -13.841 17.821 -1.245 1.00 90.19 200 LYS A CA 1
ATOM 1553 C C . LYS A 1 200 ? -14.509 19.142 -1.601 1.00 90.19 200 LYS A C 1
ATOM 1555 O O . LYS A 1 200 ? -15.632 19.412 -1.167 1.00 90.19 200 LYS A O 1
ATOM 1560 N N . SER A 1 201 ? -13.871 19.955 -2.435 1.00 87.25 201 SER A N 1
ATOM 1561 C CA . SER A 1 201 ? -14.414 21.231 -2.923 1.00 87.25 201 SER A CA 1
ATOM 1562 C C .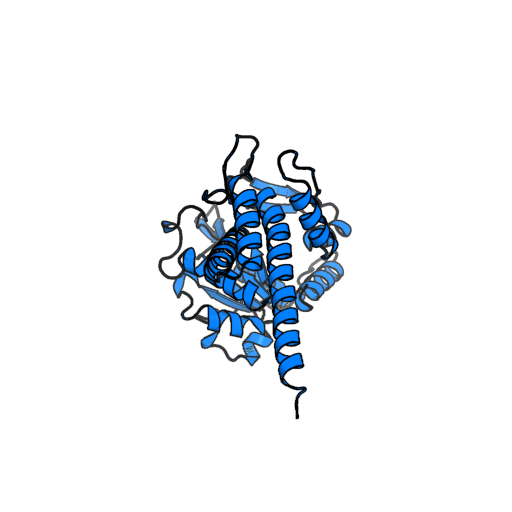 SER A 1 201 ? -15.781 21.087 -3.603 1.00 87.25 201 SER A C 1
ATOM 1564 O O . SER A 1 201 ? -16.595 22.010 -3.566 1.00 87.25 201 SER A O 1
ATOM 1566 N N . TYR A 1 202 ? -16.073 19.910 -4.164 1.00 87.69 202 TYR A N 1
ATOM 1567 C CA . TYR A 1 202 ? -17.358 19.565 -4.775 1.00 87.69 202 TYR A CA 1
ATOM 1568 C C . TYR A 1 202 ? -18.362 18.883 -3.822 1.00 87.69 202 TYR A C 1
ATOM 1570 O O . TYR A 1 202 ? -19.442 18.481 -4.259 1.00 87.69 202 TYR A O 1
ATOM 1578 N N . GLY A 1 203 ? -18.046 18.770 -2.529 1.00 92.31 203 GLY A N 1
ATOM 1579 C CA . GLY A 1 203 ? -18.944 18.285 -1.479 1.00 92.31 203 GLY A CA 1
ATOM 1580 C C . GLY A 1 203 ? -18.401 17.098 -0.678 1.00 92.31 203 GLY A C 1
ATOM 1581 O O . GLY A 1 203 ? -17.258 16.673 -0.825 1.00 92.31 203 GLY A O 1
ATOM 1582 N N . THR A 1 204 ? -19.242 16.547 0.200 1.00 95.62 204 THR A N 1
ATOM 1583 C CA . THR A 1 204 ? -18.904 15.350 0.985 1.00 95.62 204 THR A CA 1
ATOM 1584 C C . THR A 1 204 ? -18.933 14.102 0.104 1.00 95.62 204 THR A C 1
ATOM 1586 O O . THR A 1 204 ? -19.984 13.747 -0.430 1.00 95.62 204 THR A O 1
ATOM 1589 N N . VAL A 1 205 ? -17.798 13.407 -0.001 1.00 95.12 205 VAL A N 1
ATOM 1590 C CA . VAL A 1 205 ? -17.631 12.221 -0.865 1.00 95.12 205 VAL A CA 1
ATOM 1591 C C . VAL A 1 205 ? -17.698 10.898 -0.108 1.00 95.12 205 VAL A C 1
ATOM 1593 O O . VAL A 1 205 ? -17.979 9.865 -0.710 1.00 95.12 205 VAL A O 1
ATOM 1596 N N . ALA A 1 206 ? -17.491 10.933 1.209 1.00 96.88 206 ALA A N 1
ATOM 1597 C CA . ALA A 1 206 ? -17.724 9.818 2.120 1.00 96.88 206 ALA A CA 1
ATOM 1598 C C . ALA A 1 206 ? -18.306 10.347 3.437 1.00 96.88 206 ALA A C 1
ATOM 1600 O O . ALA A 1 206 ? -17.811 11.324 3.997 1.00 96.88 206 ALA A O 1
ATOM 1601 N N . GLN A 1 207 ? -19.361 9.705 3.928 1.00 97.06 207 GLN A N 1
ATOM 1602 C CA . GLN A 1 207 ? -19.968 9.947 5.237 1.00 97.06 207 GLN A CA 1
ATOM 1603 C C . GLN A 1 207 ? -19.284 9.144 6.343 1.00 97.06 207 GLN A C 1
ATOM 1605 O O . GLN A 1 207 ? -19.358 9.514 7.513 1.00 97.06 207 GLN A O 1
ATOM 1610 N N . SER A 1 208 ? -18.646 8.036 5.974 1.00 96.44 208 SER A N 1
ATOM 1611 C CA . SER A 1 208 ? -17.897 7.195 6.892 1.00 96.44 208 SER A CA 1
ATOM 1612 C C . SER A 1 208 ? -16.782 6.459 6.154 1.00 96.44 208 SER A C 1
ATOM 1614 O O . SER A 1 208 ? -16.927 6.124 4.981 1.00 96.44 208 SER A O 1
ATOM 1616 N N . TRP A 1 209 ? -15.757 6.029 6.887 1.00 96.69 209 TRP A N 1
ATOM 1617 C CA . TRP A 1 209 ? -15.786 4.620 7.190 1.00 96.69 209 TRP A CA 1
ATOM 1618 C C . TRP A 1 209 ? -16.016 3.655 6.046 1.00 96.69 209 TRP A C 1
ATOM 1620 O O . TRP A 1 209 ? -15.074 3.247 5.393 1.00 96.69 209 TRP A O 1
ATOM 1630 N N . ASN A 1 210 ? -17.267 3.223 5.912 1.00 95.25 210 ASN A N 1
ATOM 1631 C CA . ASN A 1 210 ? -17.701 2.106 5.083 1.00 95.25 210 ASN A CA 1
ATOM 1632 C C . ASN A 1 210 ? -17.853 2.481 3.607 1.00 95.25 210 ASN A C 1
ATOM 1634 O O . ASN A 1 210 ? -18.003 1.584 2.778 1.00 95.25 210 ASN A O 1
ATOM 1638 N N . ASP A 1 211 ? -17.807 3.771 3.284 1.00 95.50 211 ASP A N 1
ATOM 1639 C CA . ASP A 1 211 ? -17.997 4.242 1.921 1.00 95.50 211 ASP A CA 1
ATOM 1640 C C . ASP A 1 211 ? -16.758 3.941 1.072 1.00 95.50 211 ASP A C 1
ATOM 1642 O O . ASP A 1 211 ? -15.616 4.011 1.538 1.00 95.50 211 ASP A O 1
ATOM 1646 N N . GLU A 1 212 ? -16.974 3.608 -0.202 1.00 91.50 212 GLU A N 1
ATOM 1647 C CA . GLU A 1 212 ? -15.886 3.247 -1.121 1.00 91.50 212 GLU A CA 1
ATOM 1648 C C . GLU A 1 212 ? -14.896 4.394 -1.340 1.00 91.50 212 GLU A C 1
ATOM 1650 O O . GLU A 1 212 ? -13.722 4.136 -1.595 1.00 91.50 212 GLU A O 1
ATOM 1655 N N . SER A 1 213 ? -15.361 5.637 -1.198 1.00 94.31 213 SER A N 1
ATOM 1656 C CA . SER A 1 213 ? -14.557 6.847 -1.377 1.00 94.31 213 SER A CA 1
ATOM 1657 C C . SER A 1 213 ? -13.823 7.302 -0.106 1.00 94.31 213 SER A C 1
ATOM 1659 O O . SER A 1 213 ? -13.257 8.395 -0.067 1.00 94.31 213 SER A O 1
ATOM 1661 N N . PHE A 1 214 ? -13.870 6.518 0.979 1.00 96.75 214 PHE A N 1
ATOM 1662 C CA . PHE A 1 214 ? -13.271 6.933 2.247 1.00 96.75 214 PHE A CA 1
ATOM 1663 C C . PHE A 1 214 ? -11.743 7.010 2.165 1.00 96.75 214 PHE A C 1
ATOM 1665 O O . PHE A 1 214 ? -11.162 8.006 2.577 1.00 96.75 214 PHE A O 1
ATOM 1672 N N . ALA A 1 215 ? -11.081 5.979 1.633 1.00 96.31 215 ALA A N 1
ATOM 1673 C CA . ALA A 1 215 ? -9.616 5.938 1.556 1.00 96.31 215 ALA A CA 1
ATOM 1674 C C . ALA A 1 215 ? -9.055 6.721 0.360 1.00 96.31 215 ALA A C 1
ATOM 1676 O O . ALA A 1 215 ? -7.961 7.281 0.425 1.00 96.31 215 ALA A O 1
ATOM 1677 N N . VAL A 1 216 ? -9.802 6.719 -0.740 1.00 94.50 216 VAL A N 1
ATOM 1678 C CA . VAL A 1 216 ? -9.427 7.302 -2.027 1.00 94.50 216 VAL A CA 1
ATOM 1679 C C . VAL A 1 216 ? -10.656 8.008 -2.571 1.00 94.50 216 VAL A C 1
ATOM 1681 O O . VAL A 1 216 ? -11.748 7.468 -2.472 1.00 94.50 216 VAL A O 1
ATOM 1684 N N . ALA A 1 217 ? -10.501 9.193 -3.138 1.00 91.38 217 ALA A N 1
ATOM 1685 C CA . ALA A 1 217 ? -11.592 9.937 -3.749 1.00 91.38 217 ALA A CA 1
ATOM 1686 C C . ALA A 1 217 ? -11.182 10.435 -5.135 1.00 91.38 217 ALA A C 1
ATOM 1688 O O . ALA A 1 217 ? -9.999 10.473 -5.474 1.00 91.38 217 ALA A O 1
ATOM 1689 N N . LYS A 1 218 ? -12.162 10.844 -5.945 1.00 86.00 218 LYS A N 1
ATOM 1690 C CA . LYS A 1 218 ? -11.864 11.521 -7.210 1.00 86.00 218 LYS A CA 1
ATOM 1691 C C . LYS A 1 218 ? -11.157 12.838 -6.932 1.00 86.00 218 LYS A C 1
ATOM 1693 O O . LYS A 1 218 ? -11.574 13.587 -6.047 1.00 86.00 218 LYS A O 1
ATOM 1698 N N . ASN A 1 219 ? -10.127 13.101 -7.722 1.00 78.25 219 ASN A N 1
ATOM 1699 C CA . ASN A 1 219 ? -9.345 14.318 -7.624 1.00 78.25 219 ASN A CA 1
ATOM 1700 C C . ASN A 1 219 ? -10.208 15.537 -7.984 1.00 78.25 219 ASN A C 1
ATOM 1702 O O . ASN A 1 219 ? -11.068 15.453 -8.867 1.00 78.25 219 ASN A O 1
ATOM 1706 N N . GLU A 1 220 ? -9.984 16.658 -7.305 1.00 68.25 220 GLU A N 1
ATOM 1707 C CA . GLU A 1 220 ? -10.731 17.901 -7.535 1.00 68.25 220 GLU A CA 1
ATOM 1708 C C . GLU A 1 220 ? -10.382 18.534 -8.887 1.00 68.25 220 GLU A C 1
ATOM 1710 O O . GLU A 1 220 ? -11.244 19.087 -9.570 1.00 68.25 220 GLU A O 1
ATOM 1715 N N . GLU A 1 221 ? -9.130 18.368 -9.313 1.00 63.75 221 GLU A N 1
ATOM 1716 C CA . GLU A 1 221 ? -8.646 18.751 -10.632 1.00 63.75 221 GLU A CA 1
ATOM 1717 C C . GLU A 1 221 ? -7.941 17.561 -11.287 1.00 63.75 221 GLU A C 1
ATOM 1719 O O . GLU A 1 221 ? -7.056 16.931 -10.705 1.00 63.75 221 GLU A O 1
ATOM 1724 N N . ILE A 1 222 ? -8.307 17.238 -12.530 1.00 60.06 222 ILE A N 1
ATOM 1725 C CA . ILE A 1 222 ? -7.590 16.205 -13.280 1.00 60.06 222 ILE A CA 1
ATOM 1726 C C . ILE A 1 222 ? -6.230 16.780 -13.686 1.00 60.06 222 ILE A C 1
ATOM 1728 O O . ILE A 1 222 ? -6.141 17.623 -14.582 1.00 60.06 222 ILE A O 1
ATOM 1732 N N . SER A 1 223 ? -5.161 16.309 -13.041 1.00 56.56 223 SER A N 1
ATOM 1733 C CA . SER A 1 223 ? -3.797 16.657 -13.440 1.00 56.56 223 SER A CA 1
ATOM 1734 C C . SER A 1 223 ? -3.448 15.926 -14.740 1.00 56.56 223 SER A C 1
ATOM 1736 O O . SER A 1 223 ? -3.317 14.706 -14.768 1.00 56.56 223 SER A O 1
ATOM 1738 N N . HIS A 1 224 ? -3.346 16.684 -15.832 1.00 59.06 224 HIS A N 1
ATOM 1739 C CA . HIS A 1 224 ? -2.778 16.257 -17.117 1.00 59.06 224 HIS A CA 1
ATOM 1740 C C . HIS A 1 224 ? -1.692 17.252 -17.536 1.00 59.06 224 HIS A C 1
ATOM 1742 O O . HIS A 1 224 ? -1.753 17.856 -18.611 1.00 59.06 224 HIS A O 1
ATOM 1748 N N . SER A 1 225 ? -0.745 17.525 -16.643 1.00 62.06 225 SER A N 1
ATOM 1749 C CA . SER A 1 225 ? 0.213 18.603 -16.862 1.00 62.06 225 SER A CA 1
ATOM 1750 C C . SER A 1 225 ? 1.550 18.364 -16.177 1.00 62.06 225 SER A C 1
ATOM 1752 O O . SER A 1 225 ? 1.673 17.620 -15.198 1.00 62.06 225 SER A O 1
ATOM 1754 N N . ASN A 1 226 ? 2.551 19.068 -16.706 1.00 70.94 226 ASN A N 1
ATOM 1755 C CA . ASN A 1 226 ? 3.837 19.250 -16.061 1.00 70.94 226 ASN A CA 1
ATOM 1756 C C . ASN A 1 226 ? 3.617 20.038 -14.764 1.00 70.94 226 ASN A C 1
ATOM 1758 O O . ASN A 1 226 ? 3.448 21.258 -14.783 1.00 70.94 226 ASN A O 1
ATOM 1762 N N . THR A 1 227 ? 3.554 19.316 -13.654 1.00 73.69 227 THR A N 1
ATOM 1763 C CA . THR A 1 227 ? 3.143 19.830 -12.353 1.00 73.69 227 THR A CA 1
ATOM 1764 C C . THR A 1 227 ? 4.376 20.096 -11.514 1.00 73.69 227 THR A C 1
ATOM 1766 O O . THR A 1 227 ? 5.200 19.206 -11.304 1.00 73.69 227 THR A O 1
ATOM 1769 N N . ARG A 1 228 ? 4.505 21.327 -11.020 1.00 81.69 228 ARG A N 1
ATOM 1770 C CA . ARG A 1 228 ? 5.528 21.660 -10.032 1.00 81.69 228 ARG A CA 1
ATOM 1771 C C . ARG A 1 228 ? 5.182 20.990 -8.706 1.00 81.69 228 ARG A C 1
ATOM 1773 O O . ARG A 1 228 ? 4.060 21.119 -8.225 1.00 81.69 228 ARG A O 1
ATOM 1780 N N . LEU A 1 229 ? 6.157 20.312 -8.114 1.00 82.00 229 LEU A N 1
ATOM 1781 C CA . LEU A 1 229 ? 6.022 19.764 -6.774 1.00 82.00 229 LEU A CA 1
ATOM 1782 C C . LEU A 1 229 ? 6.192 20.866 -5.727 1.00 82.00 229 LEU A C 1
ATOM 1784 O O . LEU A 1 229 ? 7.050 21.744 -5.849 1.00 82.00 229 LEU A O 1
ATOM 1788 N N . TYR A 1 230 ? 5.370 20.793 -4.686 1.00 81.88 230 TYR A N 1
ATOM 1789 C CA . TYR A 1 230 ? 5.432 21.671 -3.526 1.00 81.88 230 TYR A CA 1
ATOM 1790 C C . TYR A 1 230 ? 5.651 20.831 -2.272 1.00 81.88 230 TYR A C 1
ATOM 1792 O O . TYR A 1 230 ? 5.141 19.709 -2.219 1.00 81.88 230 TYR A O 1
ATOM 1800 N N . PRO A 1 231 ? 6.370 21.361 -1.265 1.00 80.50 231 PRO A N 1
ATOM 1801 C CA . PRO A 1 231 ? 6.506 20.670 0.005 1.00 80.50 231 PRO A CA 1
ATOM 1802 C C . PRO A 1 231 ? 5.133 20.430 0.613 1.00 80.50 231 PRO A C 1
ATOM 1804 O O . PRO A 1 231 ? 4.255 21.302 0.517 1.00 80.50 231 PRO A O 1
ATOM 1807 N N . TYR A 1 232 ? 4.965 19.279 1.255 1.00 82.62 232 TYR A N 1
ATOM 1808 C CA . TYR A 1 232 ? 3.733 18.998 1.970 1.00 82.62 232 TYR A CA 1
ATOM 1809 C C . TYR A 1 232 ? 3.478 20.078 3.034 1.00 82.62 232 TYR A C 1
ATOM 1811 O O . TYR A 1 232 ? 4.384 20.522 3.746 1.00 82.62 232 TYR A O 1
ATOM 1819 N N . ARG A 1 233 ? 2.223 20.523 3.134 1.00 82.88 233 ARG A N 1
ATOM 1820 C CA . ARG A 1 233 ? 1.780 21.480 4.148 1.00 82.88 233 ARG A CA 1
ATOM 1821 C C . ARG A 1 233 ? 0.741 20.804 5.019 1.00 82.88 233 ARG A C 1
ATOM 1823 O O . ARG A 1 233 ? -0.323 20.451 4.530 1.00 82.88 233 ARG A O 1
ATOM 1830 N N . ASP A 1 234 ? 1.039 20.690 6.308 1.00 84.44 234 ASP A N 1
ATOM 1831 C CA . ASP A 1 234 ? 0.054 20.289 7.311 1.00 84.44 234 ASP A CA 1
ATOM 1832 C C . ASP A 1 234 ? -0.968 21.418 7.494 1.00 84.44 234 ASP A C 1
ATOM 1834 O O . ASP A 1 234 ? -0.779 22.338 8.295 1.00 84.44 234 ASP A O 1
ATOM 1838 N N . ILE A 1 235 ? -2.017 21.380 6.676 1.00 86.25 235 ILE A N 1
ATOM 1839 C CA . ILE A 1 235 ? -3.154 22.294 6.749 1.00 86.25 235 ILE A CA 1
ATOM 1840 C C . ILE A 1 235 ? -4.144 21.726 7.767 1.00 86.25 235 ILE A C 1
ATOM 1842 O O . ILE A 1 235 ? -4.397 20.524 7.807 1.00 86.25 235 ILE A O 1
ATOM 1846 N N . ASP A 1 236 ? -4.690 22.582 8.629 1.00 87.62 236 ASP A N 1
ATOM 1847 C CA . ASP A 1 236 ? -5.718 22.148 9.571 1.00 87.62 236 ASP A CA 1
ATOM 1848 C C . ASP A 1 236 ? -7.025 21.847 8.827 1.00 87.62 236 ASP A C 1
ATOM 1850 O O . ASP A 1 236 ? -7.459 22.641 7.991 1.00 87.62 236 ASP A O 1
ATOM 1854 N N . ILE A 1 237 ? -7.644 20.706 9.136 1.00 92.00 237 ILE A N 1
ATOM 1855 C CA . ILE A 1 237 ? -8.898 20.263 8.519 1.00 92.00 237 ILE A CA 1
ATOM 1856 C C . ILE A 1 237 ? -9.998 20.392 9.586 1.00 92.00 237 ILE A C 1
ATOM 1858 O O . ILE A 1 237 ? -10.071 19.531 10.465 1.00 92.00 237 ILE A O 1
ATOM 1862 N N . PRO A 1 238 ? -10.843 21.445 9.560 1.00 90.50 238 PRO A N 1
ATOM 1863 C CA . PRO A 1 238 ? -11.666 21.832 10.712 1.00 90.50 238 PRO A CA 1
ATOM 1864 C C . PRO A 1 238 ? -12.632 20.762 11.239 1.00 90.50 238 PRO A C 1
ATOM 1866 O O . PRO A 1 238 ? -12.943 20.753 12.430 1.00 90.50 238 PRO A O 1
ATOM 1869 N N . HIS A 1 239 ? -13.135 19.871 10.377 1.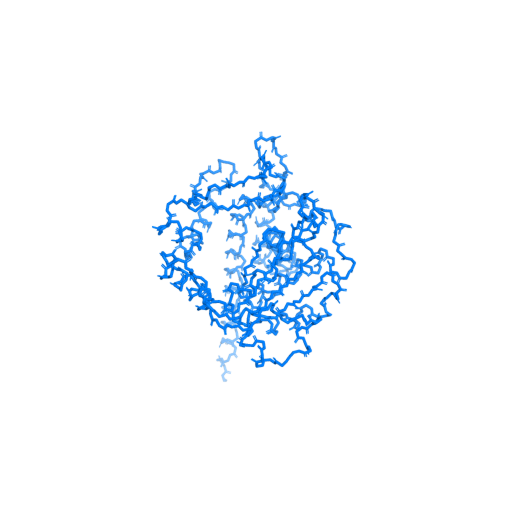00 92.81 239 HIS A N 1
ATOM 1870 C CA . HIS A 1 239 ? -14.047 18.791 10.773 1.00 92.81 239 HIS A CA 1
ATOM 1871 C C . HIS A 1 239 ? -13.333 17.532 11.276 1.00 92.81 239 HIS A C 1
ATOM 1873 O O . HIS A 1 239 ? -13.990 16.639 11.815 1.00 92.81 239 HIS A O 1
ATOM 1879 N N . VAL A 1 240 ? -12.010 17.438 11.119 1.00 95.88 240 VAL A N 1
ATOM 1880 C CA . VAL A 1 240 ? -11.219 16.304 11.604 1.00 95.88 240 VAL A CA 1
ATOM 1881 C C . VAL A 1 240 ? -10.941 16.486 13.102 1.00 95.88 240 VAL A C 1
ATOM 1883 O O . VAL A 1 240 ? -10.397 17.514 13.507 1.00 95.88 240 VAL A O 1
ATOM 1886 N N . PRO A 1 241 ? -11.275 15.499 13.958 1.00 95.31 241 PRO A N 1
ATOM 1887 C CA . PRO A 1 241 ? -11.010 15.584 15.392 1.00 95.31 241 PRO A CA 1
ATOM 1888 C C . PRO A 1 241 ? -9.538 15.864 15.720 1.00 95.31 241 PRO A C 1
ATOM 1890 O O . PRO A 1 241 ? -8.635 15.264 15.137 1.00 95.31 241 PRO A O 1
ATOM 1893 N N . THR A 1 242 ? -9.286 16.699 16.733 1.00 94.19 242 THR A N 1
ATOM 1894 C CA . THR A 1 242 ? -7.922 17.071 17.154 1.00 94.19 242 THR A CA 1
ATOM 1895 C C . THR A 1 242 ? -7.051 15.857 17.487 1.00 94.19 242 THR A C 1
ATOM 1897 O O . THR A 1 242 ? -5.874 15.840 17.142 1.00 94.19 242 THR A O 1
ATOM 1900 N N . GLU A 1 243 ? -7.624 14.814 18.098 1.00 94.50 243 GLU A N 1
ATOM 1901 C CA . GLU A 1 243 ? -6.901 13.571 18.411 1.00 94.50 243 GLU A CA 1
ATOM 1902 C C . GLU A 1 243 ? -6.343 12.870 17.162 1.00 94.50 243 GLU A C 1
ATOM 1904 O O . GLU A 1 243 ? -5.256 12.295 17.214 1.00 94.50 243 GLU A O 1
ATOM 1909 N N . ILE A 1 244 ? -7.044 12.972 16.028 1.00 96.62 244 ILE A N 1
ATOM 1910 C CA . ILE A 1 244 ? -6.600 12.431 14.743 1.00 96.62 244 ILE A CA 1
ATOM 1911 C C . ILE A 1 244 ? -5.473 13.291 14.158 1.00 96.62 244 ILE A C 1
ATOM 1913 O O . ILE A 1 244 ? -4.436 12.762 13.748 1.00 96.62 244 ILE A O 1
ATOM 1917 N N . THR A 1 245 ? -5.645 14.614 14.160 1.00 94.38 245 THR A N 1
ATOM 1918 C CA . THR A 1 245 ? -4.635 15.558 13.656 1.00 94.38 245 THR A CA 1
ATOM 1919 C C . THR A 1 245 ? -3.319 15.456 14.432 1.00 94.38 245 THR A C 1
ATOM 1921 O O . THR A 1 245 ? -2.247 15.390 13.829 1.00 94.38 245 THR A O 1
ATOM 1924 N N . GLU A 1 246 ? -3.367 15.371 15.762 1.00 93.38 246 GLU A N 1
ATOM 1925 C CA . GLU A 1 246 ? -2.155 15.248 16.580 1.00 93.38 246 GLU A CA 1
ATOM 1926 C C . GLU A 1 246 ? -1.446 13.904 16.381 1.00 93.38 246 GLU A C 1
ATOM 1928 O O . GLU A 1 246 ? -0.219 13.862 16.257 1.00 93.38 246 GLU A O 1
ATOM 1933 N N . ALA A 1 247 ? -2.194 12.802 16.274 1.00 93.75 247 ALA A N 1
ATOM 1934 C CA . ALA A 1 247 ? -1.604 11.498 15.991 1.00 93.75 247 ALA A CA 1
ATOM 1935 C C . ALA A 1 247 ? -0.865 11.479 14.644 1.00 93.75 247 ALA A C 1
ATOM 1937 O O . ALA A 1 247 ? 0.248 10.954 14.561 1.00 93.75 247 ALA A O 1
ATOM 1938 N N . TYR A 1 248 ? -1.447 12.097 13.613 1.00 93.44 248 TYR A N 1
ATOM 1939 C CA . TYR A 1 248 ? -0.787 12.286 12.325 1.00 93.44 248 TYR A CA 1
ATOM 1940 C C . TYR A 1 248 ? 0.507 13.098 12.456 1.00 93.44 248 TYR A C 1
ATOM 1942 O O . TYR A 1 248 ? 1.551 12.654 11.982 1.00 93.44 248 TYR A O 1
ATOM 1950 N N . ARG A 1 249 ? 0.482 14.240 13.157 1.00 91.25 249 ARG A N 1
ATOM 1951 C CA . ARG A 1 249 ? 1.668 15.096 13.361 1.00 91.25 249 ARG A CA 1
ATOM 1952 C C . ARG A 1 249 ? 2.826 14.358 14.022 1.00 91.25 249 ARG A C 1
ATOM 1954 O O . ARG A 1 249 ? 3.981 14.591 13.667 1.00 91.25 249 ARG A O 1
ATOM 1961 N N . VAL A 1 250 ? 2.538 13.468 14.972 1.00 90.56 250 VAL A N 1
ATOM 1962 C CA . VAL A 1 250 ? 3.560 12.623 15.610 1.00 90.56 250 VAL A CA 1
ATOM 1963 C C . VAL A 1 250 ? 4.215 11.689 14.591 1.00 90.56 250 VAL A C 1
ATOM 1965 O O . VAL A 1 250 ? 5.439 11.566 14.575 1.00 90.56 250 VAL A O 1
ATOM 1968 N N . VAL A 1 251 ? 3.422 11.052 13.724 1.00 87.69 251 VAL A N 1
ATOM 1969 C CA . VAL A 1 251 ? 3.940 10.161 12.673 1.00 87.69 251 VAL A CA 1
ATOM 1970 C C . VAL A 1 251 ? 4.719 10.949 11.619 1.00 87.69 251 VAL A C 1
ATOM 1972 O O . VAL A 1 251 ? 5.837 10.564 11.286 1.00 87.69 251 VAL A O 1
ATOM 1975 N N . ALA A 1 252 ? 4.179 12.074 11.149 1.00 85.38 252 ALA A N 1
ATOM 1976 C CA . ALA A 1 252 ? 4.798 12.919 10.131 1.00 85.38 252 ALA A CA 1
ATOM 1977 C C . ALA A 1 252 ? 6.160 13.479 10.575 1.00 85.38 252 ALA A C 1
ATOM 1979 O O . ALA A 1 252 ? 7.090 13.537 9.784 1.00 85.38 252 ALA A O 1
ATOM 1980 N N . LYS A 1 253 ? 6.324 13.821 11.861 1.00 85.12 253 LYS A N 1
ATOM 1981 C CA . LYS A 1 253 ? 7.615 14.277 12.414 1.00 85.12 253 LYS A CA 1
ATOM 1982 C C . LYS A 1 253 ? 8.648 13.161 12.589 1.00 85.12 253 LYS A C 1
ATOM 1984 O O . LYS A 1 253 ? 9.816 13.453 12.824 1.00 85.12 253 LYS A O 1
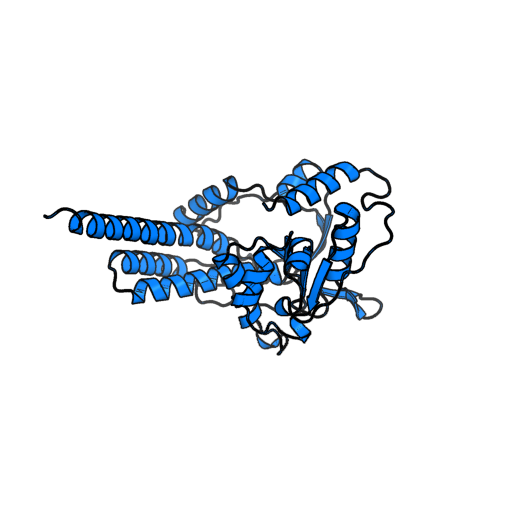ATOM 1989 N N . ARG A 1 254 ? 8.229 11.893 12.557 1.00 83.00 254 ARG A N 1
ATOM 1990 C CA . ARG A 1 254 ? 9.115 10.747 12.807 1.00 83.00 254 ARG A CA 1
ATOM 1991 C C . ARG A 1 254 ? 9.904 10.327 11.570 1.00 83.00 254 ARG A C 1
ATOM 1993 O O . ARG A 1 254 ? 10.944 9.685 11.716 1.00 83.00 254 ARG A O 1
ATOM 2000 N N . PHE A 1 255 ? 9.402 10.629 10.379 1.00 75.94 255 PHE A N 1
ATOM 2001 C CA . PHE A 1 255 ? 9.977 10.160 9.127 1.00 75.94 255 PHE A CA 1
ATOM 2002 C C . PHE A 1 255 ? 10.138 11.319 8.154 1.00 75.94 255 PHE A C 1
ATOM 2004 O O . PHE A 1 255 ? 9.184 12.047 7.903 1.00 75.94 255 PHE A O 1
ATOM 2011 N N . ASP A 1 256 ? 11.322 11.440 7.563 1.00 70.50 256 ASP A N 1
ATOM 2012 C CA . ASP A 1 256 ? 11.541 12.394 6.485 1.00 70.50 256 ASP A CA 1
ATOM 2013 C C . ASP A 1 256 ? 10.811 11.928 5.221 1.00 70.50 256 ASP A C 1
ATOM 2015 O O . ASP A 1 256 ? 11.005 10.804 4.738 1.00 70.50 256 ASP A O 1
ATOM 2019 N N . ALA A 1 257 ? 9.952 12.790 4.681 1.00 73.56 257 ALA A N 1
ATOM 2020 C CA . ALA A 1 257 ? 9.286 12.531 3.417 1.00 73.56 257 ALA A CA 1
ATOM 2021 C C . ALA A 1 257 ? 10.281 12.713 2.265 1.00 73.56 257 ALA A C 1
ATOM 2023 O O . ALA A 1 257 ? 10.888 13.769 2.103 1.00 73.56 257 ALA A O 1
ATOM 2024 N N . ILE A 1 258 ? 10.413 11.679 1.434 1.00 71.00 258 ILE A N 1
ATOM 2025 C CA . ILE A 1 258 ? 11.369 11.615 0.317 1.00 71.00 258 ILE A CA 1
ATOM 2026 C C . ILE A 1 258 ? 11.289 12.852 -0.583 1.00 71.00 258 ILE A C 1
ATOM 2028 O O . ILE A 1 258 ? 12.309 13.434 -0.947 1.00 71.00 258 ILE A O 1
ATOM 2032 N N . ILE A 1 259 ? 10.063 13.243 -0.937 1.00 72.12 259 ILE A N 1
ATOM 2033 C CA . ILE A 1 259 ? 9.805 14.378 -1.824 1.00 72.12 259 ILE A CA 1
ATOM 2034 C C . ILE A 1 259 ? 10.182 15.691 -1.135 1.00 72.12 259 ILE A C 1
ATOM 2036 O O . ILE A 1 259 ? 10.810 16.535 -1.765 1.00 72.12 259 ILE A O 1
ATOM 2040 N N . ASP A 1 260 ? 9.870 15.848 0.153 1.00 74.62 260 ASP A N 1
ATOM 2041 C CA . ASP A 1 260 ? 10.227 17.056 0.901 1.00 74.62 260 ASP A CA 1
ATOM 2042 C C . ASP A 1 260 ? 11.746 17.193 1.031 1.00 74.62 260 ASP A C 1
ATOM 2044 O O . ASP A 1 260 ? 12.277 18.283 0.833 1.00 74.62 260 ASP A O 1
ATOM 2048 N N . VAL A 1 261 ? 12.462 16.089 1.277 1.00 74.25 261 VAL A N 1
ATOM 2049 C CA . VAL A 1 261 ? 13.933 16.069 1.267 1.00 74.25 261 VAL A CA 1
ATOM 2050 C C . VAL A 1 261 ? 14.460 16.466 -0.110 1.00 74.25 261 VAL A C 1
ATOM 2052 O O . VAL A 1 261 ? 15.318 17.336 -0.202 1.00 74.25 261 VAL A O 1
ATOM 2055 N N . ALA A 1 262 ? 13.928 15.899 -1.195 1.00 72.06 262 ALA A N 1
ATOM 2056 C CA . ALA A 1 262 ? 14.345 16.269 -2.547 1.00 72.06 262 ALA A CA 1
ATOM 2057 C C . ALA A 1 262 ? 14.102 17.763 -2.845 1.00 72.06 262 ALA A C 1
ATOM 2059 O O . ALA A 1 262 ? 14.972 18.436 -3.401 1.00 72.06 262 ALA A O 1
ATOM 2060 N N . LEU A 1 263 ? 12.959 18.306 -2.415 1.00 75.94 263 LEU A N 1
ATOM 2061 C CA . LEU A 1 263 ? 12.597 19.716 -2.583 1.00 75.94 263 LEU A CA 1
ATOM 2062 C C . LEU A 1 263 ? 13.469 20.677 -1.762 1.00 75.94 263 LEU A C 1
ATOM 2064 O O . LEU A 1 263 ? 13.608 21.833 -2.152 1.00 75.94 263 LEU A O 1
ATOM 2068 N N . GLN A 1 264 ? 14.101 20.226 -0.671 1.00 76.56 264 GLN A N 1
ATOM 2069 C CA . GLN A 1 264 ? 15.104 21.033 0.045 1.00 76.56 264 GLN A CA 1
ATOM 2070 C C . GLN A 1 264 ? 16.347 21.302 -0.812 1.00 76.56 264 GLN A C 1
ATOM 2072 O O . GLN A 1 264 ? 17.028 22.310 -0.618 1.00 76.56 264 GLN A O 1
ATOM 2077 N N . TYR A 1 265 ? 16.649 20.410 -1.757 1.00 72.25 265 TYR A N 1
ATOM 2078 C CA . TYR A 1 265 ? 17.806 20.528 -2.637 1.00 72.25 265 TYR A CA 1
ATOM 2079 C C . TYR A 1 265 ? 17.470 21.112 -4.010 1.00 72.25 265 TYR A C 1
ATOM 2081 O O . TYR A 1 265 ? 18.355 21.698 -4.636 1.00 72.25 265 TYR A O 1
ATOM 2089 N N . GLU A 1 266 ? 16.227 20.961 -4.474 1.00 69.88 266 GLU A N 1
ATOM 2090 C CA . GLU A 1 266 ? 15.779 21.409 -5.790 1.00 69.88 266 GLU A CA 1
ATOM 2091 C C . GLU A 1 266 ? 14.429 22.137 -5.699 1.00 69.88 266 GLU A C 1
ATOM 2093 O O . GLU A 1 266 ? 13.365 21.536 -5.563 1.00 69.88 266 GLU A O 1
ATOM 2098 N N . ASN A 1 267 ? 14.465 23.464 -5.827 1.00 66.56 267 ASN A N 1
ATOM 2099 C CA . ASN A 1 267 ? 13.278 24.311 -5.672 1.00 66.56 267 ASN A CA 1
ATOM 2100 C C . ASN A 1 267 ? 12.304 24.231 -6.860 1.00 66.56 267 ASN A C 1
ATOM 2102 O O . ASN A 1 267 ? 11.208 24.801 -6.789 1.00 66.56 267 ASN A O 1
ATOM 2106 N N . ASN A 1 268 ? 12.700 23.586 -7.963 1.00 73.00 268 ASN A N 1
ATOM 2107 C CA . ASN A 1 268 ? 11.952 23.579 -9.217 1.00 73.00 268 ASN A CA 1
ATOM 2108 C C . ASN A 1 268 ? 11.730 22.173 -9.797 1.00 73.00 268 ASN A C 1
ATOM 2110 O O . ASN A 1 268 ? 11.768 21.981 -11.015 1.00 73.00 268 ASN A O 1
ATOM 2114 N N . LEU A 1 269 ? 11.462 21.194 -8.928 1.00 73.88 269 LEU A N 1
ATOM 2115 C CA . LEU A 1 269 ? 11.070 19.850 -9.349 1.00 73.88 269 LEU A CA 1
ATOM 2116 C C . LEU A 1 269 ? 9.698 19.874 -10.024 1.00 73.88 269 LEU A C 1
ATOM 2118 O O . LEU A 1 269 ? 8.709 20.325 -9.444 1.00 73.88 269 LEU A O 1
ATOM 2122 N N . HIS A 1 270 ? 9.651 19.358 -11.247 1.00 73.06 270 HIS A N 1
ATOM 2123 C CA . HIS A 1 270 ? 8.418 19.148 -11.988 1.00 73.06 270 HIS A CA 1
ATOM 2124 C C . HIS A 1 270 ? 8.258 17.672 -12.322 1.00 73.06 270 HIS A C 1
ATOM 2126 O O . HIS A 1 270 ? 9.227 17.004 -12.682 1.00 73.06 270 HIS A O 1
ATOM 2132 N N . ILE A 1 271 ? 7.027 17.184 -12.231 1.00 73.75 271 ILE A N 1
ATOM 2133 C CA . ILE A 1 271 ? 6.664 15.833 -12.637 1.00 73.75 271 ILE A CA 1
ATOM 2134 C C . ILE A 1 271 ? 5.532 15.880 -13.652 1.00 73.75 271 ILE A C 1
ATOM 2136 O O . ILE A 1 271 ? 4.664 16.751 -13.606 1.00 73.75 271 ILE A O 1
ATOM 2140 N N . GLN A 1 272 ? 5.513 14.907 -14.555 1.00 68.75 272 GLN A N 1
ATOM 2141 C CA . GLN A 1 272 ? 4.326 14.656 -15.359 1.00 68.75 272 GLN A CA 1
ATOM 2142 C C . GLN A 1 272 ? 3.333 13.871 -14.507 1.00 68.75 272 GLN A C 1
ATOM 2144 O O . GLN A 1 272 ? 3.588 12.722 -14.150 1.00 68.75 272 GLN A O 1
ATOM 2149 N N . ALA A 1 273 ? 2.225 14.514 -14.151 1.00 65.25 273 ALA A N 1
ATOM 2150 C CA . ALA A 1 273 ? 1.180 13.921 -13.332 1.00 65.25 273 ALA A CA 1
ATOM 2151 C C . ALA A 1 273 ? -0.010 13.506 -14.211 1.00 65.25 273 ALA A C 1
ATOM 2153 O O . ALA A 1 273 ? -0.455 14.281 -15.057 1.00 65.25 273 ALA A O 1
ATOM 2154 N N . PHE A 1 274 ? -0.508 12.286 -13.986 1.00 66.44 274 PHE A N 1
ATOM 2155 C CA . PHE A 1 274 ? -1.726 11.734 -14.584 1.00 66.44 274 PHE A CA 1
ATOM 2156 C C . PHE A 1 274 ? -2.555 11.083 -13.472 1.00 66.44 274 PHE A C 1
ATOM 2158 O O . PHE A 1 274 ? -2.384 9.899 -13.186 1.00 66.44 274 PHE A O 1
ATOM 2165 N N . HIS A 1 275 ? -3.406 11.857 -12.793 1.00 67.12 275 HIS A N 1
ATOM 2166 C CA . HIS A 1 275 ? -4.166 11.355 -11.639 1.00 67.12 275 HIS A CA 1
ATOM 2167 C C . HIS A 1 275 ? -5.628 11.794 -11.708 1.00 67.12 275 HIS A C 1
ATOM 2169 O O . HIS A 1 275 ? -5.927 12.987 -11.632 1.00 67.12 275 HIS A O 1
ATOM 2175 N N . GLY A 1 276 ? -6.533 10.817 -11.822 1.00 72.00 276 GLY A N 1
ATOM 2176 C CA . GLY A 1 276 ? -7.982 11.021 -11.697 1.00 72.00 276 GLY A CA 1
ATOM 2177 C C . GLY A 1 276 ? -8.516 10.815 -10.274 1.00 72.00 276 GLY A C 1
ATOM 2178 O O . GLY A 1 276 ? -9.575 11.341 -9.946 1.00 72.00 276 GLY A O 1
ATOM 2179 N N . ASN A 1 277 ? -7.762 10.105 -9.429 1.00 84.19 277 ASN A N 1
ATOM 2180 C CA . ASN A 1 277 ? -8.092 9.818 -8.035 1.00 84.19 277 ASN A CA 1
ATOM 2181 C C . ASN A 1 277 ? -6.921 10.213 -7.122 1.00 84.19 277 ASN A C 1
ATOM 2183 O O . ASN A 1 277 ? -5.755 10.118 -7.519 1.00 84.19 277 ASN A O 1
ATOM 2187 N N . GLU A 1 278 ? -7.234 10.599 -5.893 1.00 86.81 278 GLU A N 1
ATOM 2188 C CA . GLU A 1 278 ? -6.295 11.010 -4.852 1.00 86.81 278 GLU A CA 1
ATOM 2189 C C . GLU A 1 278 ? -6.594 10.307 -3.524 1.00 86.81 278 GLU A C 1
ATOM 2191 O O . GLU A 1 278 ? -7.726 9.908 -3.247 1.00 86.81 278 GLU A O 1
ATOM 2196 N N . VAL A 1 279 ? -5.568 10.143 -2.692 1.00 92.62 279 VAL A N 1
ATOM 2197 C CA . VAL A 1 279 ? -5.722 9.573 -1.351 1.00 92.62 279 VAL A CA 1
ATOM 2198 C C . VAL A 1 279 ? -6.360 10.607 -0.424 1.00 92.62 279 VAL A C 1
ATOM 2200 O O . VAL A 1 279 ? -5.948 11.764 -0.397 1.00 92.62 279 VAL A O 1
ATOM 2203 N N . SER A 1 280 ? -7.357 10.189 0.352 1.00 94.38 280 SER A N 1
ATOM 2204 C CA . SER A 1 280 ? -8.059 11.065 1.292 1.00 94.38 280 SER A CA 1
ATOM 2205 C C . SER A 1 280 ? -7.191 11.357 2.515 1.00 94.38 280 SER A C 1
ATOM 2207 O O . SER A 1 280 ? -6.847 10.449 3.281 1.00 94.38 280 SER A O 1
ATOM 2209 N N . GLU A 1 281 ? -6.857 12.627 2.731 1.00 93.62 281 GLU A N 1
ATOM 2210 C CA . GLU A 1 281 ? -5.985 13.036 3.830 1.00 93.62 281 GLU A CA 1
ATOM 2211 C C . GLU A 1 281 ? -6.623 12.755 5.198 1.00 93.62 281 GLU A C 1
ATOM 2213 O O . GLU A 1 281 ? -5.959 12.223 6.089 1.00 93.62 281 GLU A O 1
ATOM 2218 N N . GLU A 1 282 ? -7.929 12.995 5.353 1.00 96.19 282 GLU A N 1
ATOM 2219 C CA . GLU A 1 282 ? -8.669 12.686 6.581 1.00 96.19 282 GLU A CA 1
ATOM 2220 C C . GLU A 1 282 ? -8.557 11.203 6.941 1.00 96.19 282 GLU A C 1
ATOM 2222 O O . GLU A 1 282 ? -8.345 10.847 8.104 1.00 96.19 282 GLU A O 1
ATOM 2227 N N . SER A 1 283 ? -8.635 10.335 5.928 1.00 97.00 283 SER A N 1
ATOM 2228 C CA . SER A 1 283 ? -8.502 8.891 6.096 1.00 97.00 283 SER A CA 1
ATOM 2229 C C . SER A 1 283 ? -7.099 8.510 6.553 1.00 97.00 283 SER A C 1
ATOM 2231 O O . SER A 1 283 ? -6.953 7.740 7.499 1.00 97.00 283 SER A O 1
ATOM 2233 N N . MET A 1 284 ? -6.052 9.082 5.953 1.00 95.94 284 MET A N 1
ATOM 2234 C CA . MET A 1 284 ? -4.670 8.764 6.335 1.00 95.94 284 MET A CA 1
ATOM 2235 C C . MET A 1 284 ? -4.307 9.299 7.720 1.00 95.94 284 MET A C 1
ATOM 2237 O O . MET A 1 284 ? -3.607 8.620 8.480 1.00 95.94 284 MET A O 1
ATOM 2241 N N . ARG A 1 285 ? -4.837 10.466 8.108 1.00 96.31 285 ARG A N 1
ATOM 2242 C CA . ARG A 1 285 ? -4.726 10.953 9.488 1.00 96.31 285 ARG A CA 1
ATOM 2243 C C . ARG A 1 285 ? -5.422 9.990 10.454 1.00 96.31 285 ARG A C 1
ATOM 2245 O O . ARG A 1 285 ? -4.839 9.611 11.472 1.00 96.31 285 ARG A O 1
ATOM 2252 N N . PHE A 1 286 ? -6.629 9.527 10.117 1.00 98.12 286 PHE A N 1
ATOM 2253 C CA . PHE A 1 286 ? -7.353 8.527 10.907 1.00 98.12 286 PHE A CA 1
ATOM 2254 C C . PHE A 1 286 ? -6.592 7.205 11.025 1.00 98.12 286 PHE A C 1
ATOM 2256 O O . PHE A 1 286 ? -6.525 6.649 12.117 1.00 98.12 286 PHE A O 1
ATOM 2263 N N . VAL A 1 287 ? -5.976 6.720 9.945 1.00 97.56 287 VAL A N 1
ATOM 2264 C CA . VAL A 1 287 ? -5.140 5.511 9.951 1.00 97.56 287 VAL A CA 1
ATOM 2265 C C . VAL A 1 287 ? -3.989 5.656 10.950 1.00 97.56 287 VAL A C 1
ATOM 2267 O O . VAL A 1 287 ? -3.775 4.767 11.778 1.00 97.56 287 VAL A O 1
ATOM 2270 N N . CYS A 1 288 ? -3.283 6.793 10.923 1.00 95.56 288 CYS A N 1
ATOM 2271 C CA . CYS A 1 288 ? -2.197 7.086 11.863 1.00 95.56 288 CYS A CA 1
ATOM 2272 C C . CYS A 1 288 ? -2.677 7.049 13.317 1.00 95.56 288 CYS A C 1
ATOM 2274 O O . CYS A 1 288 ? -1.998 6.490 14.179 1.00 95.56 288 CYS A O 1
ATOM 2276 N N . TRP A 1 289 ? -3.852 7.621 13.579 1.00 97.88 289 TRP A N 1
ATOM 2277 C CA . TRP A 1 289 ? -4.478 7.587 14.894 1.00 97.88 289 TRP A CA 1
ATOM 2278 C C . TRP A 1 289 ? -4.891 6.176 15.305 1.00 97.88 289 TRP A C 1
ATOM 2280 O O . TRP A 1 289 ? -4.486 5.733 16.371 1.00 97.88 289 TRP A O 1
ATOM 2290 N N . ALA A 1 290 ? -5.635 5.449 14.471 1.00 98.19 290 ALA A N 1
ATOM 2291 C CA . ALA A 1 290 ? -6.254 4.169 14.814 1.00 98.19 290 ALA A CA 1
ATOM 2292 C C . ALA A 1 290 ? -5.233 3.075 15.164 1.00 98.19 290 ALA A C 1
ATOM 2294 O O . ALA A 1 290 ? -5.506 2.232 16.021 1.00 98.19 290 ALA A O 1
ATOM 2295 N N . TYR A 1 291 ? -4.036 3.104 14.572 1.00 96.38 291 TYR A N 1
ATOM 2296 C CA . TYR A 1 291 ? -2.974 2.169 14.946 1.00 96.38 291 TYR A CA 1
ATOM 2297 C C . TYR A 1 291 ? -2.458 2.362 16.377 1.00 96.38 291 TYR A C 1
ATOM 2299 O O . TYR A 1 291 ? -2.025 1.388 16.991 1.00 96.38 291 TYR A O 1
ATOM 2307 N N . GLN A 1 292 ? -2.523 3.571 16.939 1.00 95.25 292 GLN A N 1
ATOM 2308 C CA . GLN A 1 292 ? -2.019 3.848 18.288 1.00 95.25 292 GLN A CA 1
ATOM 2309 C C . GLN A 1 292 ? -2.809 3.118 19.389 1.00 95.25 292 GLN A C 1
ATOM 2311 O O . GLN A 1 292 ? -2.189 2.355 20.133 1.00 95.25 292 GLN A O 1
ATOM 2316 N N . PRO A 1 293 ? -4.148 3.257 19.515 1.00 95.62 293 PRO A N 1
ATOM 2317 C CA . PRO A 1 293 ? -4.904 2.536 20.531 1.00 95.62 293 PRO A CA 1
ATOM 2318 C C . PRO A 1 293 ? -4.895 1.019 20.297 1.00 95.62 293 PRO A C 1
ATOM 2320 O O . PRO A 1 293 ? -4.858 0.275 21.275 1.00 95.62 293 PRO A O 1
ATOM 2323 N N . ILE A 1 294 ? -4.845 0.543 19.042 1.00 95.75 294 ILE A N 1
ATOM 2324 C CA . ILE A 1 294 ? -4.652 -0.889 18.739 1.00 95.75 294 ILE A CA 1
ATOM 2325 C C . ILE A 1 294 ? -3.319 -1.372 19.319 1.00 95.75 294 ILE A C 1
ATOM 2327 O O . ILE A 1 294 ? -3.277 -2.352 20.064 1.00 95.75 294 ILE A O 1
ATOM 2331 N N . HIS A 1 295 ? -2.227 -0.670 19.012 1.00 93.50 295 HIS A N 1
ATOM 2332 C CA . HIS A 1 295 ? -0.898 -1.035 19.485 1.00 93.50 295 HIS A CA 1
ATOM 2333 C C . HIS A 1 295 ? -0.798 -0.986 21.016 1.00 93.50 295 HIS A C 1
ATOM 2335 O O . HIS A 1 295 ? -0.264 -1.918 21.625 1.00 93.50 295 HIS A O 1
ATOM 2341 N N . HIS A 1 296 ? -1.341 0.061 21.643 1.00 93.19 296 HIS A N 1
ATOM 2342 C CA . HIS A 1 296 ? -1.363 0.195 23.098 1.00 93.19 296 HIS A CA 1
ATOM 2343 C C . HIS A 1 296 ? -2.122 -0.954 23.761 1.00 93.19 296 HIS A C 1
ATOM 2345 O O . HIS A 1 296 ? -1.612 -1.537 24.714 1.00 93.19 296 HIS A O 1
ATOM 2351 N N . ALA A 1 297 ? -3.290 -1.330 23.234 1.00 92.44 297 ALA A N 1
ATOM 2352 C CA . ALA A 1 297 ? -4.071 -2.427 23.789 1.00 92.44 297 ALA A CA 1
ATOM 2353 C C . ALA A 1 297 ? -3.330 -3.765 23.692 1.00 92.44 297 ALA A C 1
ATOM 2355 O O . ALA A 1 297 ? -3.225 -4.479 24.688 1.00 92.44 297 ALA A O 1
ATOM 2356 N N . ILE A 1 298 ? -2.763 -4.086 22.524 1.00 90.25 298 ILE A N 1
ATOM 2357 C CA . ILE A 1 298 ? -1.991 -5.324 22.320 1.00 90.25 298 ILE A CA 1
ATOM 2358 C C . ILE A 1 298 ? -0.787 -5.380 23.271 1.00 90.25 298 ILE A C 1
ATOM 2360 O O . ILE A 1 298 ? -0.504 -6.425 23.861 1.00 90.25 298 ILE A O 1
ATOM 2364 N N . THR A 1 299 ? -0.089 -4.255 23.446 1.00 90.19 299 THR A N 1
ATOM 2365 C CA . THR A 1 299 ? 1.086 -4.168 24.324 1.00 90.19 299 THR A CA 1
ATOM 2366 C C . THR A 1 299 ? 0.701 -4.334 25.792 1.00 90.19 299 THR A C 1
ATOM 2368 O O . THR A 1 299 ? 1.322 -5.131 26.492 1.00 90.19 299 THR A O 1
ATOM 2371 N N . ALA A 1 300 ? -0.344 -3.638 26.251 1.00 87.19 300 ALA A N 1
ATOM 2372 C CA . ALA A 1 300 ? -0.834 -3.742 27.624 1.00 87.19 300 ALA A CA 1
ATOM 2373 C C . ALA A 1 300 ? -1.278 -5.174 27.956 1.00 87.19 300 ALA A C 1
ATOM 2375 O O . ALA A 1 300 ? -0.816 -5.746 28.940 1.00 87.19 300 ALA A O 1
ATOM 2376 N N . TYR A 1 301 ? -2.073 -5.793 27.080 1.00 85.12 301 TYR A N 1
ATOM 2377 C CA . TYR A 1 301 ? -2.519 -7.175 27.255 1.00 85.12 301 TYR A CA 1
ATOM 2378 C C . TYR A 1 301 ? -1.347 -8.167 27.307 1.00 85.12 301 TYR A C 1
ATOM 2380 O O . TYR A 1 301 ? -1.344 -9.098 28.109 1.00 85.12 301 TYR A O 1
ATOM 2388 N N . SER A 1 302 ? -0.317 -7.961 26.480 1.00 79.88 302 SER A N 1
ATOM 2389 C CA . SER A 1 302 ? 0.879 -8.814 26.485 1.00 79.88 302 SER A CA 1
ATOM 2390 C C . SER A 1 302 ? 1.644 -8.727 27.810 1.00 79.88 302 SER A C 1
ATOM 2392 O O . SER A 1 302 ? 2.131 -9.744 28.305 1.00 79.88 302 SER A O 1
ATOM 2394 N N . LEU A 1 303 ? 1.731 -7.533 28.406 1.00 79.19 303 LEU A N 1
ATOM 2395 C CA . LEU A 1 303 ? 2.357 -7.325 29.715 1.00 79.19 303 LEU A CA 1
ATOM 2396 C C . LEU A 1 303 ? 1.538 -7.958 30.845 1.00 79.19 303 LEU A C 1
ATOM 2398 O O . LEU A 1 303 ? 2.111 -8.617 31.711 1.00 79.19 303 LEU A O 1
ATOM 2402 N N . GLU A 1 304 ? 0.213 -7.810 30.818 1.00 78.19 304 GLU A N 1
ATOM 2403 C CA . GLU A 1 304 ? -0.689 -8.463 31.776 1.00 78.19 304 GLU A CA 1
ATOM 2404 C C . GLU A 1 304 ? -0.563 -9.990 31.705 1.00 78.19 304 GLU A C 1
ATOM 2406 O O . GLU A 1 304 ? -0.359 -10.646 32.728 1.00 78.19 304 GLU A O 1
ATOM 2411 N N . ALA A 1 305 ? -0.590 -10.562 30.497 1.00 75.75 305 ALA A N 1
ATOM 2412 C CA . ALA A 1 305 ? -0.415 -11.997 30.287 1.00 75.75 305 ALA A CA 1
ATOM 2413 C C . ALA A 1 305 ? 0.949 -12.497 30.794 1.00 75.75 305 ALA A C 1
ATOM 2415 O O . ALA A 1 305 ? 1.024 -13.532 31.459 1.00 75.75 305 ALA A O 1
ATOM 2416 N N . ALA A 1 306 ? 2.027 -11.749 30.533 1.00 72.75 306 ALA A N 1
ATOM 2417 C CA . ALA A 1 306 ? 3.362 -12.076 31.028 1.00 72.75 306 ALA A CA 1
ATOM 2418 C C . ALA A 1 306 ? 3.454 -11.988 32.562 1.00 72.75 306 ALA A C 1
ATOM 2420 O O . ALA A 1 306 ? 4.093 -12.837 33.181 1.00 72.75 306 ALA A O 1
ATOM 2421 N N . SER A 1 307 ? 2.788 -11.007 33.183 1.00 74.88 307 SER A N 1
ATOM 2422 C CA . SER A 1 307 ? 2.712 -10.876 34.643 1.00 74.88 307 SER A CA 1
ATOM 2423 C C . SER A 1 307 ? 1.994 -12.067 35.277 1.00 74.88 307 SER A C 1
ATOM 2425 O O . SER A 1 307 ? 2.484 -12.612 36.260 1.00 74.88 307 SER A O 1
ATOM 2427 N N . ILE A 1 308 ? 0.866 -12.502 34.707 1.00 73.94 308 ILE A N 1
ATOM 2428 C CA . ILE A 1 308 ? 0.097 -13.651 35.212 1.00 73.94 308 ILE A CA 1
ATOM 2429 C C . ILE A 1 308 ? 0.929 -14.938 35.129 1.00 73.94 308 ILE A C 1
ATOM 2431 O O . ILE A 1 308 ? 0.974 -15.704 36.090 1.00 73.94 308 ILE A O 1
ATOM 2435 N N . LEU A 1 309 ? 1.636 -15.154 34.015 1.00 69.38 309 LEU A N 1
ATOM 2436 C CA . LEU A 1 309 ? 2.524 -16.309 33.841 1.00 69.38 309 LEU A CA 1
ATOM 2437 C C . LEU A 1 309 ? 3.744 -16.255 34.776 1.00 69.38 309 LEU A C 1
ATOM 2439 O O . LEU A 1 309 ? 4.156 -17.282 35.308 1.00 69.38 309 LEU A O 1
ATOM 2443 N N . GLY A 1 310 ? 4.302 -15.066 35.022 1.00 61.50 310 GLY A N 1
ATOM 2444 C CA . GLY A 1 310 ? 5.405 -14.866 35.966 1.00 61.50 310 GLY A CA 1
ATOM 2445 C C . GLY A 1 310 ? 5.010 -15.125 37.423 1.00 61.50 310 GLY A C 1
ATOM 2446 O O . GLY A 1 310 ? 5.803 -15.680 38.179 1.00 61.50 310 GLY A O 1
ATOM 2447 N N . SER A 1 311 ? 3.774 -14.790 37.808 1.00 57.56 311 SER A N 1
ATOM 2448 C CA . SER A 1 311 ? 3.232 -15.063 39.145 1.00 57.56 311 SER A CA 1
ATOM 2449 C C . SER A 1 311 ? 2.892 -16.538 39.386 1.00 57.56 311 SER A C 1
ATOM 2451 O O . SER A 1 311 ? 2.850 -16.953 40.535 1.00 57.56 311 SER A O 1
ATOM 2453 N N . GLN A 1 312 ? 2.686 -17.342 38.336 1.00 55.66 312 GLN A N 1
ATOM 2454 C CA . GLN A 1 312 ? 2.444 -18.791 38.455 1.00 55.66 312 GLN A CA 1
ATOM 2455 C C . GLN A 1 312 ? 3.731 -19.630 38.573 1.00 55.66 312 GLN A C 1
ATOM 2457 O O . GLN A 1 312 ? 3.658 -20.811 38.895 1.00 55.66 312 GLN A O 1
ATOM 2462 N N . CYS A 1 313 ? 4.908 -19.038 38.340 1.00 51.19 313 CYS A N 1
ATOM 2463 C CA . CYS A 1 313 ? 6.212 -19.706 38.471 1.00 51.19 313 CYS A CA 1
ATOM 2464 C C . CYS A 1 313 ? 6.886 -19.494 39.841 1.00 51.19 313 CYS A C 1
ATOM 2466 O O . CYS A 1 313 ? 8.030 -19.911 40.025 1.00 51.19 313 CYS A O 1
ATOM 2468 N N . ILE A 1 314 ? 6.209 -18.847 40.794 1.00 47.69 314 ILE A N 1
ATOM 2469 C CA . ILE A 1 314 ? 6.708 -18.617 42.155 1.00 47.69 314 ILE A CA 1
ATOM 2470 C C . ILE A 1 314 ? 5.744 -19.283 43.139 1.00 47.69 314 ILE A C 1
ATOM 2472 O O . ILE A 1 314 ? 4.963 -18.604 43.784 1.00 47.69 314 ILE A O 1
ATOM 2476 N N . ASP A 1 315 ? 5.784 -20.611 43.214 1.00 40.25 315 ASP A N 1
ATOM 2477 C CA . ASP A 1 315 ? 5.304 -21.387 44.367 1.00 40.25 315 ASP A CA 1
ATOM 2478 C C . ASP A 1 315 ? 5.985 -22.774 44.337 1.00 40.25 315 ASP A C 1
ATOM 2480 O O . ASP A 1 315 ? 5.631 -23.606 43.496 1.00 40.25 315 ASP A O 1
ATOM 2484 N N . PRO A 1 316 ? 7.014 -23.029 45.172 1.00 45.41 316 PRO A N 1
ATOM 2485 C CA . PRO A 1 316 ? 7.410 -24.382 45.560 1.00 45.41 316 PRO A CA 1
ATOM 2486 C C . PRO A 1 316 ? 6.525 -24.964 46.672 1.00 45.41 316 PRO A C 1
ATOM 2488 O O . PRO A 1 316 ? 6.155 -24.213 47.605 1.00 45.41 316 PRO A O 1
#

Sequence (316 aa):
MSKSSQVLIDAFLAERNTPNPLGDRSPTWGRHVDDLSLVDPGEIAESVVVIEPWEHVGERPKDKVGVIASENVAYIVDQILGLPTLIVPAWKHGISDLKRFASLARVAKLIVLEGGKPDVHVKDTFSPAFPRSDATQLIVEFLLKQVPFIGICLSHQLTAQAHVELIRESVDRLEKSQQPAFVAVSRRIAEVANRLKVEKSYGTVAQSWNDESFAVAKNEEISHSNTRLYPYRDIDIPHVPTEITEAYRVVAKRFDAIIDVALQYENNLHIQAFHGNEVSEESMRFVCWAYQPIHHAITAYSLEAASILGSQCIDP

Foldseek 3Di:
DFPLVVLLLVLLLVQVPPPCSLDDDDADQADEDQACVVPDLVLQLQEEEEEEQAPAQAADPPPRDGHDVSSVVRSSCCSRPVTGYYYHDCLVRNYPDLLVRLVSLQSHSEYEYEHYDDDLLDQVSTRPSHTLVNLLVSLLSCVVSVRHYHYYARRVLSNLVSLLVVLLVQLVVLCVVPPPLSVVLSVVLQVLQQCQWFADPVGTPGRGSVDSCLFKHFDPDFQQDFDWDDADDLDDDPSQDPLLSVLVVVVPVVDDDPVNVVCVSPVGDTDRDGHRMDTGPSSVSSSSNSVVSSVVSVVVVVVVVVVVVVVVVPDD

Mean predicted aligned error: 7.08 Å

Solvent-accessible surface area (backbone atoms only — not comparable to full-atom values): 17248 Å² total; per-residue (Å²): 131,54,74,54,59,50,50,53,48,54,49,41,69,72,30,60,85,48,99,56,52,48,60,89,67,85,77,52,65,46,45,81,41,67,49,70,89,81,48,58,69,70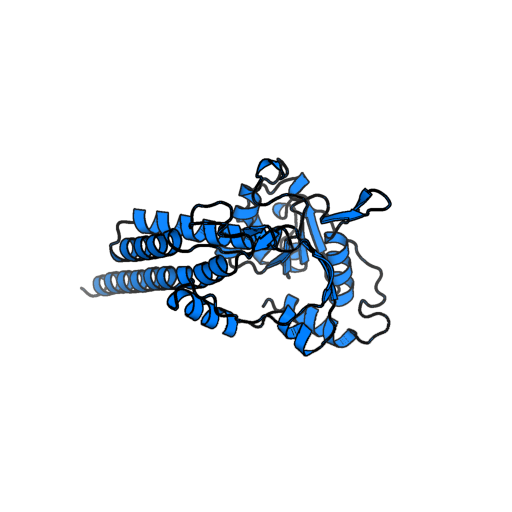,58,42,40,60,13,36,38,33,37,27,58,31,93,25,58,46,59,42,90,89,76,64,49,64,39,59,60,61,41,53,52,17,32,51,40,29,42,67,70,67,37,54,27,39,34,29,50,26,29,74,65,12,70,96,47,48,66,61,44,34,62,57,56,50,53,27,52,39,37,38,33,38,33,30,76,49,48,92,83,44,59,85,55,36,32,90,48,30,32,55,69,53,55,25,47,36,48,43,35,20,61,77,67,67,35,71,66,46,53,34,68,45,29,37,40,39,46,41,40,22,52,53,51,52,50,54,53,48,32,54,53,28,44,72,63,70,42,70,68,39,29,54,47,23,51,53,48,52,57,50,36,56,64,42,54,37,76,50,100,92,41,76,66,12,66,15,60,87,40,82,35,23,32,32,33,74,39,95,60,74,41,79,42,82,38,72,65,72,71,87,72,95,71,88,57,91,88,56,56,66,70,27,55,51,34,26,52,57,55,58,74,72,50,86,50,69,66,45,58,49,41,76,77,39,88,78,47,64,44,83,42,81,39,65,58,38,65,31,64,63,41,54,24,42,52,49,28,55,51,49,61,54,51,50,46,56,51,52,52,51,52,52,53,50,49,58,56,57,61,71,74,70,75,136

pLDDT: mean 86.81, std 12.01, range [40.25, 98.38]

Radius of gyration: 21.59 Å; Cα contacts (8 Å, |Δi|>4): 507; chains: 1; bounding box: 47×49×77 Å

Nearest PDB structures (foldseek):
  4m9r-assembly1_A  TM=3.574E-01  e=2.722E+00  Caenorhabditis elegans
  4m9r-assembly1_B  TM=3.592E-01  e=4.220E+00  Caenorhabditis elegans